Protein AF-0000000076756354 (afdb_homodimer)

Organism: NCBI:txid1073362

Nearest PDB structures (foldseek):
  2a0j-assembly1_A  TM=9.749E-01  e=2.012E-23  Neisseria meningitidis MC58
  3urr-assembly1_A  TM=9.777E-01  e=8.630E-21  Burkholderia thailandensis E264
  4gqx-assembly1_B  TM=9.723E-01  e=3.443E-20  Burkholderia pseudomallei 1710b
  3urr-assembly1_B  TM=9.729E-01  e=1.127E-19  Burkholderia thailandensis E264
  1a6j-assembly1_A-2  TM=9.432E-01  e=1.477E-17  Escherichia coli

InterPro domains:
  IPR002178 PTS EIIA type-2 domain [PF00359] (7-147)
  IPR002178 PTS EIIA type-2 domain [PS00372] (52-68)
  IPR002178 PTS EIIA type-2 domain [PS51094] (6-148)
  IPR002178 PTS EIIA type-2 domain [cd00211] (8-146)
  IPR006320 Phosphotransferase system, IIA-like nitrogen-regulatory protein PtsN [TIGR01419] (6-147)
  IPR016152 Phosphotransferase/anion transporter [G3DSA:3.40.930.10] (1-148)
  IPR016152 Phosphotransferase/anion transporter [SSF55804] (4-146)
  IPR051541 PTS System Sugar Transport and Nitrogen Regulation [PTHR47738] (4-147)

Structure (mmCIF, N/CA/C/O backbone):
data_AF-0000000076756354-model_v1
#
loop_
_entity.id
_entity.type
_entity.pdbx_description
1 polymer 'PTS IIA-like nitrogen-regulatory protein PtsN'
#
loop_
_atom_site.group_PDB
_atom_site.id
_atom_site.type_symbol
_atom_site.label_atom_id
_atom_site.label_alt_id
_atom_site.label_comp_id
_atom_site.label_asym_id
_atom_site.label_entity_id
_atom_site.label_seq_id
_atom_site.pdbx_PDB_ins_code
_atom_site.Cartn_x
_atom_site.Cartn_y
_atom_site.Cartn_z
_atom_site.occupancy
_atom_site.B_iso_or_equiv
_atom_site.auth_seq_id
_atom_site.auth_comp_id
_atom_site.auth_asym_id
_atom_site.auth_atom_id
_atom_site.pdbx_PDB_model_num
ATOM 1 N N . MET A 1 1 ? -0.947 -0.732 -21.016 1 51.19 1 MET A N 1
ATOM 2 C CA . MET A 1 1 ? -0.843 -1.89 -20.125 1 51.19 1 MET A CA 1
ATOM 3 C C . MET A 1 1 ? -0.705 -1.452 -18.672 1 51.19 1 MET A C 1
ATOM 5 O O . MET A 1 1 ? -0.104 -0.416 -18.391 1 51.19 1 MET A O 1
ATOM 9 N N . SER A 1 2 ? -1.483 -2.012 -17.703 1 82.94 2 SER A N 1
ATOM 10 C CA . SER A 1 2 ? -1.524 -1.534 -16.328 1 82.94 2 SER A CA 1
ATOM 11 C C . SER A 1 2 ? -0.229 -1.859 -15.594 1 82.94 2 SER A C 1
ATOM 13 O O . SER A 1 2 ? 0.555 -2.697 -16.047 1 82.94 2 SER A O 1
ATOM 15 N N . LEU A 1 3 ? 0.24 -1.048 -14.711 1 87.25 3 LEU A N 1
ATOM 16 C CA . LEU A 1 3 ? 1.42 -1.237 -13.875 1 87.25 3 LEU A CA 1
ATOM 17 C C . LEU A 1 3 ? 1.506 -2.676 -13.375 1 87.25 3 LEU A C 1
ATOM 19 O O . LEU A 1 3 ? 2.574 -3.289 -13.414 1 87.25 3 LEU A O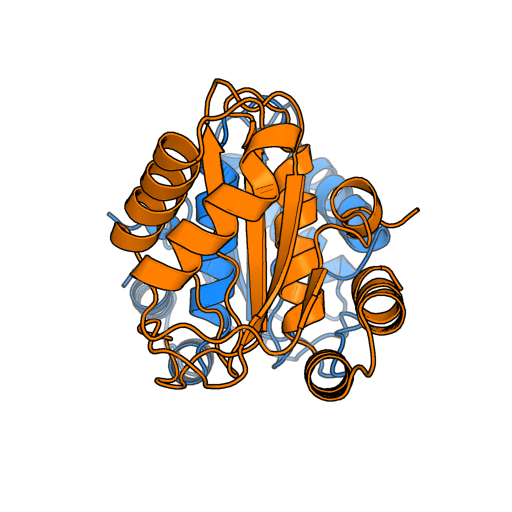 1
ATOM 23 N N . ILE A 1 4 ? 0.387 -3.24 -13.117 1 94.5 4 ILE A N 1
ATOM 24 C CA . ILE A 1 4 ? 0.338 -4.605 -12.602 1 94.5 4 ILE A CA 1
ATOM 25 C C . ILE A 1 4 ? 0.549 -5.598 -13.742 1 94.5 4 ILE A C 1
ATOM 27 O O . ILE A 1 4 ? 1.225 -6.613 -13.57 1 94.5 4 ILE A O 1
ATOM 31 N N . GLY A 1 5 ? 0.038 -5.266 -14.852 1 94.81 5 GLY A N 1
ATOM 32 C CA . GLY A 1 5 ? 0.181 -6.145 -16 1 94.81 5 GLY A CA 1
ATOM 33 C C . GLY A 1 5 ? 1.626 -6.355 -16.406 1 94.81 5 GLY A C 1
ATOM 34 O O . GLY A 1 5 ? 1.989 -7.434 -16.891 1 94.81 5 GLY A O 1
ATOM 35 N N . ASN A 1 6 ? 2.467 -5.43 -16.266 1 93.38 6 ASN A N 1
ATOM 36 C CA . ASN A 1 6 ? 3.869 -5.48 -16.656 1 93.38 6 ASN A CA 1
ATOM 37 C C . ASN A 1 6 ? 4.66 -6.469 -15.805 1 93.38 6 ASN A C 1
ATOM 39 O O . ASN A 1 6 ? 5.715 -6.953 -16.219 1 93.38 6 ASN A O 1
ATOM 43 N N . ILE A 1 7 ? 4.078 -6.797 -14.688 1 95.06 7 ILE A N 1
ATOM 44 C CA . ILE A 1 7 ? 4.895 -7.59 -13.781 1 95.06 7 ILE A CA 1
ATOM 45 C C . ILE A 1 7 ? 4.191 -8.914 -13.469 1 95.06 7 ILE A C 1
ATOM 47 O O . ILE A 1 7 ? 4.66 -9.695 -12.641 1 95.06 7 ILE A O 1
ATOM 51 N N . LEU A 1 8 ? 3.051 -9.117 -14.117 1 97.06 8 LEU A N 1
ATOM 52 C CA . LEU A 1 8 ? 2.252 -10.297 -13.805 1 97.06 8 LEU A CA 1
ATOM 53 C C . LEU A 1 8 ? 1.83 -11.031 -15.07 1 97.06 8 LEU A C 1
ATOM 55 O O . LEU A 1 8 ? 0.727 -10.812 -15.578 1 97.06 8 LEU A O 1
ATOM 59 N N . PRO A 1 9 ? 2.668 -11.883 -15.609 1 96.38 9 PRO A N 1
ATOM 60 C CA . PRO A 1 9 ? 2.188 -12.75 -16.688 1 96.38 9 PRO A CA 1
ATOM 61 C C . PRO A 1 9 ? 1.18 -13.789 -16.219 1 96.38 9 PRO A C 1
ATOM 63 O O . PRO A 1 9 ? 1.16 -14.133 -15.031 1 96.38 9 PRO A O 1
ATOM 66 N N . VAL A 1 10 ? 0.382 -14.281 -17.078 1 97.69 10 VAL A N 1
ATOM 67 C CA . VAL A 1 10 ? -0.647 -15.258 -16.75 1 97.69 10 VAL A CA 1
ATOM 68 C C . VAL A 1 10 ? -0.003 -16.5 -16.109 1 97.69 10 VAL A C 1
ATOM 70 O O . VAL A 1 10 ? -0.573 -17.109 -15.211 1 97.69 10 VAL A O 1
ATOM 73 N N . SER A 1 11 ? 1.229 -16.812 -16.531 1 97.06 11 SER A N 1
ATOM 74 C CA . SER A 1 11 ? 1.936 -18 -16.047 1 97.06 11 SER A CA 1
ATOM 75 C C . SER A 1 11 ? 2.271 -17.875 -14.562 1 97.06 11 SER A C 1
ATOM 77 O O . SER A 1 11 ? 2.637 -18.859 -13.9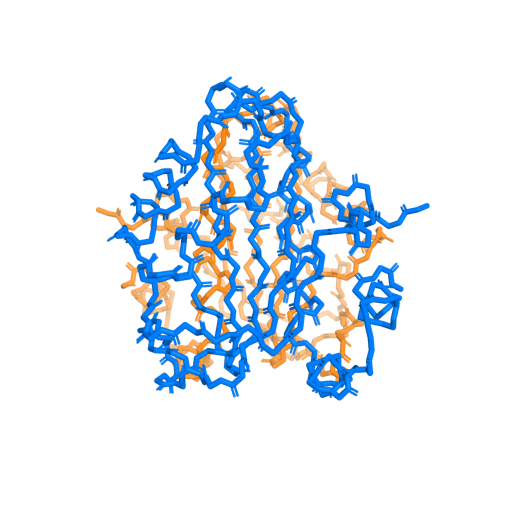22 1 97.06 11 SER A O 1
ATOM 79 N N . HIS A 1 12 ? 2.176 -16.688 -13.969 1 97.81 12 HIS A N 1
ATOM 80 C CA . HIS A 1 12 ? 2.494 -16.453 -12.562 1 97.81 12 HIS A CA 1
ATOM 81 C C . HIS A 1 12 ? 1.235 -16.469 -11.703 1 97.81 12 HIS A C 1
ATOM 83 O O . HIS A 1 12 ? 1.27 -16.062 -10.539 1 97.81 12 HIS A O 1
ATOM 89 N N . ILE A 1 13 ? 0.15 -16.891 -12.305 1 98.56 13 ILE A N 1
ATOM 90 C CA . ILE A 1 13 ? -1.103 -16.953 -11.562 1 98.56 13 ILE A CA 1
ATOM 91 C C . ILE A 1 13 ? -1.451 -18.406 -11.242 1 98.56 13 ILE A C 1
ATOM 93 O O . ILE A 1 13 ? -1.559 -19.234 -12.141 1 98.56 13 ILE A O 1
ATOM 97 N N . VAL A 1 14 ? -1.561 -18.688 -9.977 1 98.69 14 VAL A N 1
ATOM 98 C CA . VAL A 1 14 ? -1.916 -20.016 -9.492 1 98.69 14 VAL A CA 1
ATOM 99 C C . VAL A 1 14 ? -3.219 -19.953 -8.695 1 98.69 14 VAL A C 1
ATOM 101 O O . VAL A 1 14 ? -3.332 -19.172 -7.746 1 98.69 14 VAL A O 1
ATOM 104 N N . LEU A 1 15 ? -4.168 -20.75 -9.102 1 98.75 15 LEU A N 1
ATOM 105 C CA . LEU A 1 15 ? -5.449 -20.781 -8.398 1 98.75 15 LEU A CA 1
ATOM 106 C C . LEU A 1 15 ? -5.598 -22.062 -7.594 1 98.75 15 LEU A C 1
ATOM 108 O O . LEU A 1 15 ? -5.16 -23.125 -8.031 1 98.75 15 LEU A O 1
ATOM 112 N N . ASP A 1 16 ? -6.133 -21.922 -6.406 1 98.56 16 ASP A N 1
ATOM 113 C CA . ASP A 1 16 ? -6.516 -23.031 -5.52 1 98.56 16 ASP A CA 1
ATOM 114 C C . ASP A 1 16 ? -5.289 -23.828 -5.078 1 98.56 16 ASP A C 1
ATOM 116 O O . ASP A 1 16 ? -5.297 -25.062 -5.113 1 98.56 16 ASP A O 1
ATOM 120 N N . LEU A 1 17 ? -4.25 -23.078 -4.863 1 98.44 17 LEU A N 1
ATOM 121 C CA . LEU A 1 17 ? -3.033 -23.703 -4.359 1 98.44 17 LEU A CA 1
ATOM 122 C C . LEU A 1 17 ? -3.25 -24.266 -2.959 1 98.44 17 LEU A C 1
ATOM 124 O O . LEU A 1 17 ? -3.854 -23.609 -2.109 1 98.44 17 LEU A O 1
ATOM 128 N N . GLU A 1 18 ? -2.812 -25.422 -2.762 1 98.31 18 GLU A N 1
ATOM 129 C CA . GLU A 1 18 ? -2.891 -26.031 -1.436 1 98.31 18 GLU A CA 1
ATOM 130 C C . GLU A 1 18 ? -1.572 -25.891 -0.683 1 98.31 18 GLU A C 1
ATOM 132 O O . GLU A 1 18 ? -0.55 -26.438 -1.1 1 98.31 18 GLU A O 1
ATOM 137 N N . VAL A 1 19 ? -1.613 -25.094 0.344 1 97.5 19 VAL A N 1
ATOM 138 C CA . VAL A 1 19 ? -0.477 -24.969 1.251 1 97.5 19 VAL A CA 1
ATOM 139 C C . VAL A 1 19 ? -0.967 -24.984 2.697 1 97.5 19 VAL A C 1
ATOM 141 O O . VAL A 1 19 ? -2.094 -24.562 2.98 1 97.5 19 VAL A O 1
ATOM 144 N N . SER A 1 20 ? -0.087 -25.375 3.611 1 95.88 20 SER A N 1
ATOM 145 C CA . SER A 1 20 ? -0.494 -25.562 5 1 95.88 20 SER A CA 1
ATOM 146 C C . SER A 1 20 ? -0.084 -24.375 5.863 1 95.88 20 SER A C 1
ATOM 148 O O . SER A 1 20 ? -0.513 -24.266 7.012 1 95.88 20 SER A O 1
ATOM 150 N N . SER A 1 21 ? 0.797 -23.578 5.32 1 97.19 21 SER A N 1
ATOM 151 C CA . SER A 1 21 ? 1.315 -22.484 6.137 1 97.19 21 SER A CA 1
ATOM 152 C C . SER A 1 21 ? 1.842 -21.344 5.266 1 97.19 21 SER A C 1
ATOM 154 O O . SER A 1 21 ? 2.07 -21.531 4.07 1 97.19 21 SER A O 1
ATOM 156 N N . LYS A 1 22 ? 2.012 -20.266 5.918 1 96.69 22 LYS A N 1
ATOM 157 C CA . LYS A 1 22 ? 2.633 -19.094 5.297 1 96.69 22 LYS A CA 1
ATOM 158 C C . LYS A 1 22 ? 4.023 -19.422 4.766 1 96.69 22 LYS A C 1
ATOM 160 O O . LYS A 1 22 ? 4.406 -18.984 3.682 1 96.69 22 LYS A O 1
ATOM 165 N N . LYS A 1 23 ? 4.75 -20.172 5.492 1 97.12 23 LYS A N 1
ATOM 166 C CA . LYS A 1 23 ? 6.082 -20.609 5.086 1 97.12 23 LYS A CA 1
ATOM 167 C C . LYS A 1 23 ? 6.023 -21.406 3.779 1 97.12 23 LYS A C 1
ATOM 169 O O . LYS A 1 23 ? 6.797 -21.141 2.855 1 97.12 2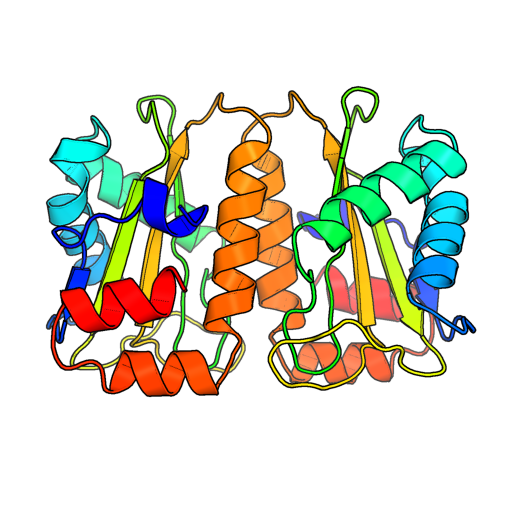3 LYS A O 1
ATOM 174 N N . ARG A 1 24 ? 5.117 -22.375 3.746 1 97.94 24 ARG A N 1
ATOM 175 C CA . ARG A 1 24 ? 4.957 -23.188 2.539 1 97.94 24 ARG A CA 1
ATOM 176 C C . ARG A 1 24 ? 4.531 -22.312 1.356 1 97.94 24 ARG A C 1
ATOM 178 O O . ARG A 1 24 ? 4.926 -22.578 0.218 1 97.94 24 ARG A O 1
ATOM 185 N N . LEU A 1 25 ? 3.736 -21.312 1.601 1 98.44 25 LEU A N 1
ATOM 186 C CA . LEU A 1 25 ? 3.344 -20.359 0.562 1 98.44 25 LEU A CA 1
ATOM 187 C C . LEU A 1 25 ? 4.566 -19.656 -0.027 1 98.44 25 LEU A C 1
ATOM 189 O O . LEU A 1 25 ? 4.68 -19.531 -1.247 1 98.44 25 LEU A O 1
ATOM 193 N N . PHE A 1 26 ? 5.516 -19.234 0.822 1 98.38 26 PHE A N 1
ATOM 194 C CA . PHE A 1 26 ? 6.707 -18.547 0.354 1 98.38 26 PHE A CA 1
ATOM 195 C C . PHE A 1 26 ? 7.613 -19.484 -0.425 1 98.38 26 PHE A C 1
ATOM 197 O O . PHE A 1 26 ? 8.289 -19.078 -1.368 1 98.38 26 PHE A O 1
ATOM 204 N N . GLU A 1 27 ? 7.574 -20.766 -0.035 1 97.81 27 GLU A N 1
ATOM 205 C CA . GLU A 1 27 ? 8.305 -21.766 -0.821 1 97.81 27 GLU A CA 1
ATOM 206 C C . GLU A 1 27 ? 7.723 -21.891 -2.227 1 97.81 27 GLU A C 1
ATOM 208 O O . GLU A 1 27 ? 8.461 -21.953 -3.209 1 97.81 27 GLU A O 1
ATOM 213 N N . GLU A 1 28 ? 6.422 -21.906 -2.305 1 97.19 28 GLU A N 1
ATOM 214 C CA . GLU A 1 28 ? 5.754 -21.969 -3.602 1 97.19 28 GLU A CA 1
ATOM 215 C C . GLU A 1 28 ? 6.035 -20.719 -4.43 1 97.19 28 GLU A C 1
ATOM 217 O O . GLU A 1 28 ? 6.238 -20.797 -5.645 1 97.19 28 GLU A O 1
ATOM 222 N N . ALA A 1 29 ? 6.059 -19.578 -3.811 1 97.56 29 ALA A N 1
ATOM 223 C CA . ALA A 1 29 ? 6.402 -18.344 -4.496 1 97.56 29 ALA A CA 1
ATOM 224 C C . ALA A 1 29 ? 7.812 -18.406 -5.078 1 97.56 29 ALA A C 1
ATOM 226 O O . ALA A 1 29 ? 8.055 -17.922 -6.184 1 97.56 29 ALA A O 1
ATOM 227 N N . GLY A 1 30 ? 8.672 -18.969 -4.246 1 96.88 30 GLY A N 1
ATOM 228 C CA . GLY A 1 30 ? 10.023 -19.156 -4.742 1 96.88 30 GLY A CA 1
ATOM 229 C C . GLY A 1 30 ? 10.086 -19.984 -6.02 1 96.88 30 GLY A C 1
ATOM 230 O O . GLY A 1 30 ? 10.82 -19.641 -6.945 1 96.88 30 GLY A O 1
ATOM 231 N N . LEU A 1 31 ? 9.32 -21.047 -6.102 1 94.88 31 LEU A N 1
ATOM 232 C CA . LEU A 1 31 ? 9.266 -21.906 -7.281 1 94.88 31 LEU A CA 1
ATOM 233 C C . LEU A 1 31 ? 8.711 -21.141 -8.477 1 94.88 31 LEU A C 1
ATOM 235 O O . LEU A 1 31 ? 9.219 -21.266 -9.594 1 94.88 31 LEU A O 1
ATOM 239 N N . LEU A 1 32 ? 7.754 -20.297 -8.203 1 94.94 32 LEU A N 1
ATOM 240 C CA . LEU A 1 32 ? 7.051 -19.578 -9.266 1 94.94 32 LEU A CA 1
ATOM 241 C C . LEU A 1 32 ? 7.922 -18.469 -9.836 1 94.94 32 LEU A C 1
ATOM 243 O O . LEU A 1 32 ? 7.875 -18.188 -11.031 1 94.94 32 LEU A O 1
ATOM 247 N N . LEU A 1 33 ? 8.812 -17.828 -8.992 1 95.94 33 LEU A N 1
ATOM 248 C CA . LEU A 1 33 ? 9.43 -16.562 -9.391 1 95.94 33 LEU A CA 1
ATOM 249 C C . LEU A 1 33 ? 10.93 -16.734 -9.609 1 95.94 33 LEU A C 1
ATOM 251 O O . LEU A 1 33 ? 11.609 -15.797 -10.039 1 95.94 33 LEU A O 1
ATOM 255 N N . GLU A 1 34 ? 11.43 -17.891 -9.336 1 90.19 34 GLU A N 1
ATOM 256 C CA . GLU A 1 34 ? 12.875 -18.062 -9.406 1 90.19 34 GLU A CA 1
ATOM 257 C C . GLU A 1 34 ? 13.406 -17.75 -10.797 1 90.19 34 GLU A C 1
ATOM 259 O O . GLU A 1 34 ? 14.477 -17.141 -10.938 1 90.19 34 GLU A O 1
ATOM 264 N N . SER A 1 35 ? 12.672 -18.109 -11.836 1 85.81 35 SER A N 1
ATOM 265 C CA . SER A 1 35 ? 13.172 -17.922 -13.195 1 85.81 35 SER A CA 1
ATOM 266 C C . SER A 1 35 ? 13.109 -16.453 -13.609 1 85.81 35 SER A C 1
ATOM 268 O O . SER A 1 35 ? 13.945 -15.984 -14.383 1 85.81 35 SER A O 1
ATOM 270 N N . GLU A 1 36 ? 12.188 -15.734 -13.008 1 86.12 36 GLU A N 1
ATOM 271 C CA . GLU A 1 36 ? 11.953 -14.367 -13.469 1 86.12 36 GLU A CA 1
ATOM 272 C C . GLU A 1 36 ? 12.672 -13.359 -12.578 1 86.12 36 GLU A C 1
ATOM 274 O O . GLU A 1 36 ? 12.82 -12.195 -12.945 1 86.12 36 GLU A O 1
ATOM 279 N N . SER A 1 37 ? 13.125 -13.719 -11.461 1 84.25 37 SER A N 1
ATOM 280 C CA . SER A 1 37 ? 13.688 -12.773 -10.492 1 84.25 37 SER A CA 1
ATOM 281 C C . SER A 1 37 ? 15.211 -12.82 -10.5 1 84.25 37 SER A C 1
ATOM 283 O O . SER A 1 37 ? 15.867 -11.984 -9.875 1 84.25 37 SER A O 1
ATOM 285 N N . ASP A 1 38 ? 15.805 -13.844 -11.188 1 87.69 38 ASP A N 1
ATOM 286 C CA . ASP A 1 38 ? 17.25 -14.078 -11.164 1 87.69 38 ASP A CA 1
ATOM 287 C C . ASP A 1 38 ? 17.719 -14.461 -9.766 1 87.69 38 ASP A C 1
ATOM 289 O O . ASP A 1 38 ? 18.859 -14.18 -9.383 1 87.69 38 ASP A O 1
ATOM 293 N N . LEU A 1 39 ? 16.766 -14.914 -8.891 1 91.81 39 LEU A N 1
ATOM 294 C CA . LEU A 1 39 ? 17.047 -15.469 -7.566 1 91.81 39 LEU A CA 1
ATOM 295 C C . LEU A 1 39 ? 16.797 -16.969 -7.543 1 91.81 39 LEU A C 1
ATOM 297 O O . LEU A 1 39 ? 15.945 -17.484 -8.281 1 91.81 39 LEU A O 1
ATOM 301 N N . SER A 1 40 ? 17.625 -17.594 -6.699 1 94.75 40 SER A N 1
ATOM 302 C CA . SER A 1 40 ? 17.266 -18.984 -6.406 1 94.75 40 SER A CA 1
ATOM 303 C C . SER A 1 40 ? 15.938 -19.047 -5.648 1 94.75 40 SER A C 1
ATOM 305 O O . SER A 1 40 ? 15.531 -18.078 -5.008 1 94.75 40 SER A O 1
ATOM 307 N N . ARG A 1 41 ? 15.289 -20.156 -5.742 1 95.19 41 ARG A N 1
ATOM 308 C CA . ARG A 1 41 ? 14.062 -20.391 -4.98 1 95.19 41 ARG A CA 1
ATOM 309 C C . ARG A 1 41 ? 14.273 -20.109 -3.5 1 95.19 41 ARG A C 1
ATOM 311 O O . ARG A 1 41 ? 13.414 -19.5 -2.855 1 95.19 41 ARG A O 1
ATOM 318 N N . ALA A 1 42 ? 15.414 -20.562 -3.02 1 96.31 42 ALA A N 1
ATOM 319 C CA . ALA A 1 42 ? 15.734 -20.359 -1.609 1 96.31 42 ALA A CA 1
ATOM 320 C C . ALA A 1 42 ? 15.906 -18.875 -1.292 1 96.31 42 ALA A C 1
ATOM 322 O O . ALA A 1 42 ? 15.5 -18.406 -0.223 1 96.31 42 ALA A O 1
ATOM 323 N N . ALA A 1 43 ? 16.484 -18.141 -2.191 1 96.69 43 ALA A N 1
ATOM 324 C CA . ALA A 1 43 ? 16.703 -16.703 -1.979 1 96.69 43 ALA A CA 1
ATOM 325 C C . ALA A 1 43 ? 15.391 -15.938 -2.004 1 96.69 43 ALA A C 1
ATOM 327 O O . ALA A 1 43 ? 15.211 -14.984 -1.248 1 96.69 43 ALA A O 1
ATOM 328 N N . VAL A 1 44 ? 14.5 -16.312 -2.934 1 97.31 44 VAL A N 1
ATOM 329 C CA . VAL A 1 44 ? 13.172 -15.719 -2.955 1 97.31 44 VAL A CA 1
ATOM 330 C C . VAL A 1 44 ? 12.477 -15.961 -1.622 1 97.31 44 VAL A C 1
ATOM 332 O O . VAL A 1 44 ? 11.953 -15.031 -1.005 1 97.31 44 VAL A O 1
ATOM 335 N N . PHE A 1 45 ? 12.5 -17.203 -1.186 1 97.75 45 PHE A N 1
ATOM 336 C CA . PHE A 1 45 ? 11.898 -17.578 0.091 1 97.75 45 PHE A CA 1
ATOM 337 C C . PHE A 1 45 ? 12.461 -16.719 1.222 1 97.75 45 PHE A C 1
ATOM 339 O O . PHE A 1 45 ? 11.703 -16.141 1.997 1 97.75 45 PHE A O 1
ATOM 346 N N . GLU A 1 46 ? 13.742 -16.656 1.334 1 97.44 46 GLU A N 1
ATOM 347 C CA . GLU A 1 46 ? 14.406 -15.922 2.414 1 97.44 46 GLU A CA 1
ATOM 348 C C . GLU A 1 46 ? 14.062 -14.438 2.371 1 97.44 46 GLU A C 1
ATOM 350 O O . GLU A 1 46 ? 13.859 -13.812 3.414 1 97.44 46 GLU A O 1
ATOM 355 N N . CYS A 1 47 ? 14.016 -13.93 1.193 1 96.44 47 CYS A N 1
ATOM 356 C CA . CYS A 1 47 ? 13.711 -12.516 1.005 1 96.44 47 CYS A CA 1
ATOM 357 C C . CYS A 1 47 ? 12.312 -12.188 1.51 1 96.44 47 CYS A C 1
ATOM 359 O O . CYS A 1 47 ? 12.133 -11.258 2.305 1 96.44 47 CYS A O 1
ATOM 361 N N . LEU A 1 48 ? 11.344 -12.984 1.102 1 97.5 48 LEU A N 1
ATOM 362 C CA . LEU A 1 48 ? 9.953 -12.773 1.495 1 97.5 48 LEU A CA 1
ATOM 363 C C . LEU A 1 48 ? 9.766 -13.055 2.982 1 97.5 48 LEU A C 1
ATOM 365 O O . LEU A 1 48 ? 9.078 -12.305 3.676 1 97.5 48 LEU A O 1
ATOM 369 N N . PHE A 1 49 ? 10.391 -14.102 3.404 1 97.56 49 PHE A N 1
ATOM 370 C CA . PHE A 1 49 ? 10.258 -14.516 4.797 1 97.56 49 PHE A CA 1
ATOM 371 C C . PHE A 1 49 ? 10.852 -13.461 5.73 1 97.56 49 PHE A C 1
ATOM 373 O O . PHE A 1 49 ? 10.25 -13.117 6.75 1 97.56 49 PHE A O 1
ATOM 380 N N . ALA A 1 50 ? 12 -12.969 5.418 1 96.56 50 ALA A N 1
ATOM 381 C CA . ALA A 1 50 ? 12.656 -11.945 6.227 1 96.56 50 ALA A CA 1
ATOM 382 C C . ALA A 1 50 ? 11.797 -10.688 6.32 1 96.56 50 ALA A C 1
ATOM 384 O O . ALA A 1 50 ? 11.648 -10.109 7.402 1 96.56 50 ALA A O 1
ATOM 385 N N . ARG A 1 51 ? 11.219 -10.273 5.242 1 95.12 51 ARG A N 1
ATOM 386 C CA . ARG A 1 51 ? 10.359 -9.102 5.234 1 95.12 51 ARG A CA 1
ATOM 387 C C . ARG A 1 51 ? 9.109 -9.328 6.082 1 95.12 51 ARG A C 1
ATOM 389 O O . ARG A 1 51 ? 8.68 -8.438 6.816 1 95.12 51 ARG A O 1
ATOM 396 N N . GLU A 1 52 ? 8.492 -10.477 6.012 1 97.56 52 GLU A N 1
ATOM 397 C CA . GLU A 1 52 ? 7.285 -10.828 6.754 1 97.56 52 GLU A CA 1
ATOM 398 C C . GLU A 1 52 ? 7.551 -10.859 8.258 1 97.56 52 GLU A C 1
ATOM 400 O O . GLU A 1 52 ? 6.68 -10.492 9.055 1 97.56 52 GLU A O 1
ATOM 405 N N . LYS A 1 53 ? 8.742 -11.133 8.602 1 95.56 53 LYS A N 1
ATOM 406 C CA . LYS A 1 53 ? 9.125 -11.211 10.008 1 95.56 53 LYS A CA 1
ATOM 407 C C . LYS A 1 53 ? 9.164 -9.828 10.648 1 95.56 53 LYS A C 1
ATOM 409 O O . LYS A 1 53 ? 8.977 -9.695 11.859 1 95.56 53 LYS A O 1
ATOM 414 N N . LEU A 1 54 ? 9.422 -8.867 9.906 1 93 54 LEU A N 1
ATOM 415 C CA . LEU A 1 54 ? 9.453 -7.5 10.414 1 93 54 LEU A CA 1
ATOM 416 C C . LEU A 1 54 ? 8.055 -7.012 10.758 1 93 54 LEU A C 1
ATOM 418 O O . LEU A 1 54 ? 7.895 -6.055 11.523 1 93 54 LEU A O 1
ATOM 422 N N . GLY A 1 55 ? 7.059 -7.691 10.133 1 94.31 55 GLY A N 1
ATOM 423 C CA . GLY A 1 55 ? 5.641 -7.391 10.281 1 94.31 55 GLY A CA 1
ATOM 424 C C . GLY A 1 55 ? 4.789 -7.969 9.164 1 94.31 55 GLY A C 1
ATOM 425 O O . GLY A 1 55 ? 5.246 -8.078 8.023 1 94.31 55 GLY A O 1
ATOM 426 N N . THR A 1 56 ? 3.607 -8.164 9.484 1 97.06 56 THR A N 1
ATOM 427 C CA . THR A 1 56 ? 2.705 -8.805 8.531 1 97.06 56 THR A CA 1
ATOM 428 C C . THR A 1 56 ? 2.525 -7.934 7.289 1 97.06 56 THR A C 1
ATOM 430 O O . THR A 1 56 ? 2.568 -6.703 7.371 1 97.06 56 THR A O 1
ATOM 433 N N . THR A 1 57 ? 2.27 -8.523 6.168 1 97.94 57 THR A N 1
ATOM 434 C CA . THR A 1 57 ? 1.958 -7.836 4.922 1 97.94 57 THR A CA 1
ATOM 435 C C . THR A 1 57 ? 0.495 -8.047 4.539 1 97.94 57 THR A C 1
ATOM 437 O O . THR A 1 57 ? 0.098 -7.762 3.406 1 97.94 57 THR A O 1
ATOM 440 N N . ALA A 1 58 ? -0.257 -8.562 5.547 1 98.31 58 ALA A N 1
ATOM 441 C CA . ALA A 1 58 ? -1.698 -8.688 5.352 1 98.31 58 ALA A CA 1
ATOM 442 C C . ALA A 1 58 ? -2.391 -7.336 5.5 1 98.31 58 ALA A C 1
ATOM 444 O O . ALA A 1 58 ? -2.16 -6.617 6.477 1 98.31 58 ALA A O 1
ATOM 445 N N . LEU A 1 59 ? -3.223 -7.047 4.555 1 96.94 59 LEU A N 1
ATOM 446 C CA . LEU A 1 59 ? -3.975 -5.797 4.562 1 96.94 59 LEU A CA 1
ATOM 447 C C . LEU A 1 59 ? -5.27 -5.949 5.355 1 96.94 59 LEU A C 1
ATOM 449 O O . LEU A 1 59 ? -5.797 -4.969 5.887 1 96.94 59 LEU A O 1
ATOM 453 N N . GLY A 1 60 ? -5.781 -7.125 5.383 1 96.38 60 GLY A N 1
ATOM 454 C CA . GLY A 1 60 ? -7.117 -7.41 5.883 1 96.38 60 GLY A CA 1
ATOM 455 C C . GLY A 1 60 ? -8.047 -7.965 4.816 1 96.38 60 GLY A C 1
ATOM 456 O O . GLY A 1 60 ? -7.676 -8.039 3.645 1 96.38 60 GLY A O 1
ATOM 457 N N . HIS A 1 61 ? -9.141 -8.516 5.266 1 96.38 61 HIS A N 1
ATOM 458 C CA . HIS A 1 61 ? -10.18 -9.023 4.371 1 96.38 61 HIS A CA 1
ATOM 459 C C . HIS A 1 61 ? -9.656 -10.164 3.51 1 96.38 61 HIS A C 1
ATOM 461 O O . HIS A 1 61 ? -10.023 -10.281 2.338 1 96.38 61 HIS A O 1
ATOM 467 N N . GLY A 1 62 ? -8.688 -10.875 4.059 1 97.69 62 GLY A N 1
ATOM 468 C CA . GLY A 1 62 ? -8.242 -12.117 3.439 1 97.69 62 GLY A CA 1
ATOM 469 C C . GLY A 1 62 ? -7.188 -11.898 2.373 1 97.69 62 GLY A C 1
ATOM 470 O O . GLY A 1 62 ? -6.945 -12.781 1.544 1 97.69 62 GLY A O 1
ATOM 471 N N . VAL A 1 63 ? -6.535 -10.703 2.373 1 98.31 63 VAL A N 1
ATOM 472 C CA . VAL A 1 63 ? -5.574 -10.406 1.316 1 98.31 63 VAL A CA 1
ATOM 473 C C . VAL A 1 63 ? -4.23 -10.031 1.932 1 98.31 63 VAL A C 1
ATOM 475 O O . VAL A 1 63 ? -4.18 -9.422 3.004 1 98.31 63 VAL A O 1
ATOM 478 N N . ALA A 1 64 ? -3.168 -10.414 1.262 1 98.75 64 ALA A N 1
ATOM 479 C CA . ALA A 1 64 ? -1.815 -10.016 1.648 1 98.75 64 ALA A CA 1
ATOM 480 C C . ALA A 1 64 ? -0.961 -9.711 0.422 1 98.75 64 ALA A C 1
ATOM 482 O O . ALA A 1 64 ? -1.209 -10.242 -0.664 1 98.75 64 ALA A O 1
ATOM 483 N N . ILE A 1 65 ? -0.01 -8.859 0.581 1 98.44 65 ILE A N 1
ATOM 484 C CA . ILE A 1 65 ? 0.937 -8.539 -0.482 1 98.44 65 ILE A CA 1
ATOM 485 C C . ILE A 1 65 ? 2.365 -8.742 0.021 1 98.44 65 ILE A C 1
ATOM 487 O O . ILE A 1 65 ? 3.133 -7.785 0.125 1 98.44 65 ILE A O 1
ATOM 491 N N . PRO A 1 66 ? 2.754 -9.992 0.266 1 98.5 66 PRO A N 1
ATOM 492 C CA . PRO A 1 66 ? 4.168 -10.18 0.593 1 98.5 66 PRO A CA 1
ATOM 493 C C . PRO A 1 66 ? 5.105 -9.625 -0.478 1 98.5 66 PRO A C 1
ATOM 495 O O . PRO A 1 66 ? 4.859 -9.812 -1.673 1 98.5 66 PRO A O 1
ATOM 498 N N . HIS A 1 67 ? 6.059 -8.93 -0.042 1 96.38 67 HIS A N 1
ATOM 499 C CA . HIS A 1 67 ? 6.984 -8.312 -0.985 1 96.38 67 HIS A CA 1
ATOM 500 C C . HIS A 1 67 ? 8.391 -8.242 -0.407 1 96.38 67 HIS A C 1
ATOM 502 O O . HIS A 1 67 ? 8.562 -8.188 0.813 1 96.38 67 HIS A O 1
ATOM 508 N N . GLY A 1 68 ? 9.281 -8.328 -1.231 1 93.19 68 GLY A N 1
ATOM 509 C CA . GLY A 1 68 ? 10.688 -8.234 -0.851 1 93.19 68 GLY A CA 1
ATOM 510 C C . GLY A 1 68 ? 11.523 -7.445 -1.844 1 93.19 68 GLY A C 1
ATOM 511 O O . GLY A 1 68 ? 11.133 -7.297 -3.004 1 93.19 68 GLY A O 1
ATOM 512 N N . ARG A 1 69 ? 12.641 -6.898 -1.327 1 91.44 69 ARG A N 1
ATOM 513 C CA . ARG A 1 69 ? 13.641 -6.188 -2.119 1 91.44 69 ARG A CA 1
ATOM 514 C C . ARG A 1 69 ? 14.977 -6.922 -2.104 1 91.44 69 ARG A C 1
ATOM 516 O O . ARG A 1 69 ? 15.43 -7.367 -1.048 1 91.44 69 ARG A O 1
ATOM 523 N N . HIS A 1 70 ? 15.461 -7.004 -3.271 1 91.06 70 HIS A N 1
ATOM 524 C CA . HIS A 1 70 ? 16.703 -7.758 -3.357 1 91.06 70 HIS A CA 1
ATOM 525 C C . HIS A 1 70 ? 17.625 -7.18 -4.43 1 91.06 70 HIS A C 1
ATOM 527 O O . HIS A 1 70 ? 17.156 -6.77 -5.496 1 91.06 70 HIS A O 1
ATOM 533 N N . ALA A 1 71 ? 18.938 -7.223 -4.227 1 89.38 71 ALA A N 1
ATOM 534 C CA . ALA A 1 71 ? 19.938 -6.602 -5.094 1 89.38 71 ALA A CA 1
ATOM 535 C C . ALA A 1 71 ? 20.016 -7.316 -6.441 1 89.38 71 ALA A C 1
ATOM 537 O O . ALA A 1 71 ? 20.328 -6.699 -7.461 1 89.38 71 ALA A O 1
ATOM 538 N N . GLU A 1 72 ? 19.734 -8.602 -6.441 1 92 72 GLU A N 1
ATOM 539 C CA . GLU A 1 72 ? 19.875 -9.391 -7.664 1 92 72 GLU A CA 1
ATOM 540 C C . GLU A 1 72 ? 18.641 -9.266 -8.555 1 92 72 GLU A C 1
ATOM 542 O O . GLU A 1 72 ? 18.672 -9.656 -9.719 1 92 72 GLU A O 1
ATOM 547 N N . VAL A 1 73 ? 17.531 -8.766 -7.996 1 91.88 73 VAL A N 1
ATOM 548 C CA . VAL A 1 73 ? 16.328 -8.555 -8.805 1 91.88 73 VAL A CA 1
ATOM 549 C C . VAL A 1 73 ? 16.531 -7.344 -9.711 1 91.88 73 VAL A C 1
ATOM 551 O O . VAL A 1 73 ? 16.75 -6.227 -9.234 1 91.88 73 VAL A O 1
ATOM 554 N N . GLN A 1 74 ? 16.391 -7.535 -10.977 1 88.44 74 GLN A N 1
ATOM 555 C CA . GLN A 1 74 ? 16.688 -6.48 -11.938 1 88.44 74 GLN A CA 1
ATOM 556 C C . GLN A 1 74 ? 15.43 -5.719 -12.328 1 88.44 74 GLN A C 1
ATOM 558 O O . GLN A 1 74 ? 15.492 -4.535 -12.664 1 88.44 74 GLN A O 1
ATOM 563 N N . ALA A 1 75 ? 14.344 -6.48 -12.367 1 90.25 75 ALA A N 1
ATOM 564 C CA . ALA A 1 75 ? 13.047 -5.898 -12.68 1 90.25 75 ALA A CA 1
ATOM 565 C C . ALA A 1 75 ? 11.961 -6.457 -11.766 1 90.25 75 ALA A C 1
ATOM 567 O O . ALA A 1 75 ? 11.961 -7.648 -11.445 1 90.25 75 ALA A O 1
ATOM 568 N N . ALA A 1 76 ? 11.055 -5.582 -11.43 1 92.62 76 ALA A N 1
ATOM 569 C CA . ALA A 1 76 ? 9.961 -6.027 -10.57 1 92.62 76 ALA A CA 1
ATOM 570 C C . ALA A 1 76 ? 9.219 -7.207 -11.195 1 92.62 76 ALA A C 1
ATOM 572 O O . ALA A 1 76 ? 8.992 -7.238 -12.406 1 92.62 76 ALA A O 1
ATOM 573 N N . THR A 1 77 ? 8.875 -8.109 -10.391 1 95.31 77 THR A N 1
ATOM 574 C CA . THR A 1 77 ? 8.109 -9.281 -10.82 1 95.31 77 THR A CA 1
ATOM 575 C C . THR A 1 77 ? 7.152 -9.734 -9.727 1 95.31 77 THR A C 1
ATOM 577 O O . THR A 1 77 ? 7.414 -9.516 -8.539 1 95.31 77 THR A O 1
ATOM 580 N N . GLY A 1 78 ? 6.027 -10.32 -10.156 1 96.81 78 GLY A N 1
ATOM 581 C CA . GLY A 1 78 ? 5.027 -10.703 -9.172 1 96.81 78 GLY A CA 1
ATOM 582 C C . GLY A 1 78 ? 4.316 -12 -9.523 1 96.81 78 GLY A C 1
ATOM 583 O O . GLY A 1 78 ? 4.527 -12.555 -10.602 1 96.81 78 GLY A O 1
ATOM 584 N N . ALA A 1 79 ? 3.557 -12.469 -8.562 1 98.38 79 ALA A N 1
ATOM 585 C CA . ALA A 1 79 ? 2.684 -13.633 -8.703 1 98.38 79 ALA A CA 1
ATOM 586 C C . ALA A 1 79 ? 1.398 -13.445 -7.898 1 98.38 79 ALA A C 1
ATOM 588 O O . ALA A 1 79 ? 1.414 -12.859 -6.816 1 98.38 79 ALA A O 1
ATOM 589 N N . PHE A 1 80 ? 0.384 -13.938 -8.469 1 98.81 80 PHE A N 1
ATOM 590 C CA . PHE A 1 80 ? -0.878 -13.992 -7.742 1 98.81 80 PHE A CA 1
ATOM 591 C C . PHE A 1 80 ? -1.251 -15.43 -7.41 1 98.81 80 PHE A C 1
ATOM 593 O O . PHE A 1 80 ? -1.248 -16.297 -8.289 1 98.81 80 PHE A O 1
ATOM 600 N N . ILE A 1 81 ? -1.588 -15.617 -6.188 1 98.88 81 ILE A N 1
ATOM 601 C CA . ILE A 1 81 ? -1.908 -16.953 -5.711 1 98.88 81 ILE A CA 1
ATOM 602 C C . ILE A 1 81 ? -3.225 -16.922 -4.938 1 98.88 81 ILE A C 1
ATOM 604 O O . ILE A 1 81 ? -3.361 -16.188 -3.959 1 98.88 81 ILE A O 1
ATOM 608 N N . ARG A 1 82 ? -4.141 -17.656 -5.367 1 98.94 82 ARG A N 1
ATOM 609 C CA . ARG A 1 82 ? -5.344 -17.922 -4.586 1 98.94 82 ARG A CA 1
ATOM 610 C C . ARG A 1 82 ? -5.238 -19.281 -3.877 1 98.94 82 ARG A C 1
ATOM 612 O O . ARG A 1 82 ? -5.066 -20.312 -4.523 1 98.94 82 ARG A O 1
ATOM 619 N N . LEU A 1 83 ? -5.352 -19.219 -2.582 1 98.81 83 LEU A N 1
ATOM 620 C CA . LEU A 1 83 ? -5.223 -20.422 -1.778 1 98.81 83 LEU A CA 1
ATOM 621 C C . LEU A 1 83 ? -6.551 -21.172 -1.687 1 98.81 83 LEU A C 1
ATOM 623 O O . LEU A 1 83 ? -7.605 -20.547 -1.544 1 98.81 83 LEU A O 1
ATOM 627 N N . LYS A 1 84 ? -6.457 -22.438 -1.792 1 98.5 84 LYS A N 1
ATOM 628 C CA . LYS A 1 84 ? -7.652 -23.266 -1.61 1 98.5 84 LYS A CA 1
ATOM 629 C C . LYS A 1 84 ? -8.211 -23.109 -0.199 1 98.5 84 LYS A C 1
ATOM 631 O O . LYS A 1 84 ? -9.422 -22.953 -0.02 1 98.5 84 LYS A O 1
ATOM 636 N N . GLU A 1 85 ? -7.34 -23.234 0.733 1 98.25 85 GLU A N 1
ATOM 637 C CA . GLU A 1 85 ? -7.641 -22.953 2.135 1 98.25 85 GLU A CA 1
ATOM 638 C C . GLU A 1 85 ? -6.82 -21.781 2.658 1 98.25 85 GLU A C 1
ATOM 640 O O . GLU A 1 85 ? -5.609 -21.719 2.436 1 98.25 85 GLU A O 1
ATOM 645 N N . ALA A 1 86 ? -7.465 -20.906 3.381 1 98.5 86 ALA A N 1
ATOM 646 C CA . ALA A 1 86 ? -6.793 -19.703 3.883 1 98.5 86 ALA A CA 1
ATOM 647 C C . ALA A 1 86 ? -5.746 -20.078 4.934 1 98.5 86 ALA A C 1
ATOM 649 O O . ALA A 1 86 ? -5.867 -21.094 5.613 1 98.5 86 ALA A O 1
ATOM 650 N N . VAL A 1 87 ? -4.746 -19.25 5.008 1 98.5 87 VAL A N 1
ATOM 651 C CA . VAL A 1 87 ? -3.688 -19.469 5.984 1 98.5 87 VAL A CA 1
ATOM 652 C C . VAL A 1 87 ? -3.555 -18.234 6.879 1 98.5 87 VAL A C 1
ATOM 654 O O . VAL A 1 87 ? -3.912 -17.125 6.477 1 98.5 87 VAL A O 1
ATOM 657 N N . ASP A 1 88 ? -3.027 -18.5 8.055 1 97.88 88 ASP A N 1
ATOM 658 C CA . ASP A 1 88 ? -2.832 -17.406 9 1 97.88 88 ASP A CA 1
ATOM 659 C C . ASP A 1 88 ? -1.688 -16.5 8.57 1 97.88 88 ASP A C 1
ATOM 661 O O . ASP A 1 88 ? -0.604 -16.984 8.227 1 97.88 88 ASP A O 1
ATOM 665 N N . PHE A 1 89 ? -1.897 -15.164 8.641 1 97.88 89 PHE A N 1
ATOM 666 C CA . PHE A 1 89 ? -0.904 -14.164 8.266 1 97.88 89 PHE A CA 1
ATOM 667 C C . PHE A 1 89 ? -0.793 -13.086 9.344 1 97.88 89 PHE A C 1
ATOM 669 O O . PHE A 1 89 ? -0.279 -12 9.086 1 97.88 89 PHE A O 1
ATOM 676 N N . ASP A 1 90 ? -1.373 -13.336 10.461 1 96.56 90 ASP A N 1
ATOM 677 C CA . ASP A 1 90 ? -1.396 -12.344 11.531 1 96.56 90 ASP A CA 1
ATOM 678 C C . ASP A 1 90 ? -1.96 -11.016 11.047 1 96.56 90 ASP A C 1
ATOM 680 O O . ASP A 1 90 ? -1.396 -9.953 11.328 1 96.56 90 ASP A O 1
ATOM 684 N N . ALA A 1 91 ? -3.051 -11.07 10.328 1 96.94 91 ALA A N 1
ATOM 685 C CA . ALA A 1 91 ? -3.676 -9.883 9.75 1 96.94 91 ALA A CA 1
ATOM 686 C C . ALA A 1 91 ? -4.215 -8.961 10.844 1 96.94 91 ALA A C 1
ATOM 688 O O . ALA A 1 91 ? -4.648 -9.43 11.898 1 96.94 91 ALA A O 1
ATOM 689 N N . PRO A 1 92 ? -4.219 -7.695 10.586 1 94.19 92 PRO A N 1
ATOM 690 C CA . PRO A 1 92 ? -4.73 -6.754 11.586 1 94.19 92 PRO A CA 1
ATOM 691 C C . PRO A 1 92 ? -6.168 -7.051 11.992 1 94.19 92 PRO A C 1
ATOM 693 O O . PRO A 1 92 ? -6.562 -6.777 13.133 1 94.19 92 PRO A O 1
ATOM 696 N N . ASP A 1 93 ? -6.926 -7.613 11.117 1 95.06 93 ASP A N 1
ATOM 697 C CA . ASP A 1 93 ? -8.328 -7.883 11.422 1 95.06 93 ASP A CA 1
ATOM 698 C C . ASP A 1 93 ? -8.516 -9.32 11.906 1 95.06 93 ASP A C 1
ATOM 700 O O . ASP A 1 93 ? -9.641 -9.766 12.117 1 95.06 93 ASP A O 1
ATOM 704 N N . GLY A 1 94 ? -7.461 -10.094 11.93 1 96.25 94 GLY A N 1
ATOM 705 C CA . GLY A 1 94 ? -7.492 -11.453 12.445 1 96.25 94 GLY A CA 1
ATOM 706 C C . GLY A 1 94 ? -7.957 -12.469 11.414 1 96.25 94 GLY A C 1
ATOM 707 O O . GLY A 1 94 ? -8.055 -13.656 11.711 1 96.25 94 GLY A O 1
ATOM 708 N N . GLU A 1 95 ? -8.297 -12.055 10.242 1 96.88 95 GLU A N 1
ATOM 709 C CA . GLU A 1 95 ? -8.781 -12.961 9.195 1 96.88 95 GLU A CA 1
ATOM 710 C C . GLU A 1 95 ? -7.621 -13.672 8.508 1 96.88 95 GLU A C 1
ATOM 712 O O . GLU A 1 95 ? -6.598 -13.055 8.211 1 96.88 95 GLU A O 1
ATOM 717 N N . PRO A 1 96 ? -7.82 -14.992 8.266 1 98.38 96 PRO A N 1
ATOM 718 C CA . PRO A 1 96 ? -6.797 -15.664 7.461 1 98.38 96 PRO A CA 1
ATOM 719 C C . PRO A 1 96 ? -6.801 -15.211 6.004 1 98.38 96 PRO A C 1
ATOM 721 O O . PRO A 1 96 ? -7.742 -14.547 5.562 1 98.38 96 PRO A O 1
ATOM 724 N N . VAL A 1 97 ? -5.789 -15.547 5.324 1 98.62 97 VAL A N 1
ATOM 725 C CA . VAL A 1 97 ? -5.57 -14.984 3.998 1 98.62 97 VAL A CA 1
ATOM 726 C C . VAL A 1 97 ? -5.695 -16.078 2.939 1 98.62 97 VAL A C 1
ATOM 728 O O . VAL A 1 97 ? -5.164 -17.172 3.113 1 98.62 97 VAL A O 1
ATOM 731 N N . SER A 1 98 ? -6.395 -15.703 1.833 1 98.69 98 SER A N 1
ATOM 732 C CA . SER A 1 98 ? -6.531 -16.656 0.732 1 98.69 98 SER A CA 1
ATOM 733 C C . SER A 1 98 ? -6.117 -16.016 -0.593 1 98.69 98 SER A C 1
ATOM 735 O O . SER A 1 98 ? -5.895 -16.734 -1.579 1 98.69 98 SER A O 1
ATOM 737 N N . LEU A 1 99 ? -6.121 -14.703 -0.68 1 98.81 99 LEU A N 1
ATOM 738 C CA . LEU A 1 99 ? -5.672 -13.977 -1.862 1 98.81 99 LEU A CA 1
ATOM 739 C C . LEU A 1 99 ? -4.328 -13.297 -1.607 1 98.81 99 LEU A C 1
ATOM 741 O O . LEU A 1 99 ? -4.223 -12.438 -0.735 1 98.81 99 LEU A O 1
ATOM 745 N N . VAL A 1 100 ? -3.312 -13.727 -2.379 1 98.88 100 VAL A N 1
ATOM 746 C CA . VAL A 1 100 ? -1.951 -13.266 -2.115 1 98.88 100 VAL A CA 1
ATOM 747 C C . VAL A 1 100 ? -1.316 -12.758 -3.408 1 98.88 100 VAL A C 1
ATOM 749 O O . VAL A 1 100 ? -1.324 -13.461 -4.426 1 98.88 100 VAL A O 1
ATOM 752 N N . PHE A 1 101 ? -0.838 -11.609 -3.406 1 98.81 101 PHE A N 1
ATOM 753 C CA . PHE A 1 101 ? 0.02 -11.109 -4.473 1 98.81 101 PHE A CA 1
ATOM 754 C C . PHE A 1 101 ? 1.452 -10.938 -3.98 1 98.81 101 PHE A C 1
ATOM 756 O O . PHE A 1 101 ? 1.729 -10.055 -3.158 1 98.81 101 PHE A O 1
ATOM 763 N N . VAL A 1 102 ? 2.328 -11.742 -4.52 1 98.62 102 VAL A N 1
ATOM 764 C CA . VAL A 1 102 ? 3.742 -11.672 -4.168 1 98.62 102 VAL A CA 1
ATOM 765 C C . VAL A 1 102 ? 4.457 -10.695 -5.105 1 98.62 102 VAL A C 1
ATOM 767 O O . VAL A 1 102 ? 4.242 -10.727 -6.32 1 98.62 102 VAL A O 1
ATOM 770 N N . LEU A 1 103 ? 5.324 -9.852 -4.547 1 96.62 103 LEU A N 1
ATOM 771 C CA . LEU A 1 103 ? 6.02 -8.836 -5.324 1 96.62 103 LEU A CA 1
ATOM 772 C C . LEU A 1 103 ? 7.504 -8.797 -4.973 1 96.62 103 LEU A C 1
ATOM 774 O O . LEU A 1 103 ? 7.867 -8.695 -3.799 1 96.62 103 LEU A O 1
ATOM 778 N N . LEU A 1 104 ? 8.375 -8.992 -5.902 1 95.25 104 LEU A N 1
ATOM 779 C CA . LEU A 1 104 ? 9.82 -8.797 -5.766 1 95.25 104 LEU A CA 1
ATOM 780 C C . LEU A 1 104 ? 10.273 -7.562 -6.543 1 95.25 104 LEU A C 1
ATOM 782 O O . LEU A 1 104 ? 9.938 -7.406 -7.719 1 95.25 104 LEU A O 1
ATOM 786 N N . VAL A 1 105 ? 10.984 -6.727 -5.852 1 92.69 105 VAL A N 1
ATOM 787 C CA . VAL A 1 105 ? 11.406 -5.488 -6.496 1 92.69 105 VAL A CA 1
ATOM 788 C C . VAL A 1 105 ? 12.922 -5.328 -6.371 1 92.69 105 VAL A C 1
ATOM 790 O O . VAL A 1 105 ? 13.531 -5.852 -5.438 1 92.69 105 VAL A O 1
ATOM 793 N N . PRO A 1 106 ? 13.523 -4.582 -7.309 1 89.75 106 PRO A N 1
ATOM 794 C CA . PRO A 1 106 ? 14.961 -4.316 -7.215 1 89.75 106 PRO A CA 1
ATOM 795 C C . PRO A 1 106 ? 15.32 -3.432 -6.02 1 89.75 106 PRO A C 1
ATOM 797 O O . PRO A 1 106 ? 14.5 -2.625 -5.578 1 89.75 106 PRO A O 1
ATOM 800 N N . GLU A 1 107 ? 16.547 -3.656 -5.469 1 82.56 107 GLU A N 1
ATOM 801 C CA . GLU A 1 107 ? 17.047 -2.824 -4.379 1 82.56 107 GLU A CA 1
ATOM 802 C C . GLU A 1 107 ? 17.344 -1.405 -4.855 1 82.56 107 GLU A C 1
ATOM 804 O O . GLU A 1 107 ? 17.109 -0.438 -4.129 1 82.56 107 GLU A O 1
ATOM 809 N N . ASN A 1 108 ? 18 -1.266 -5.969 1 72 108 ASN A N 1
ATOM 810 C CA . ASN A 1 108 ? 18.469 0.024 -6.457 1 72 108 ASN A CA 1
ATOM 811 C C . ASN A 1 108 ? 17.438 0.701 -7.352 1 72 108 ASN A C 1
ATOM 813 O O . ASN A 1 108 ? 17.734 1.707 -8 1 72 108 ASN A O 1
ATOM 817 N N . ALA A 1 109 ? 16.266 0.044 -7.336 1 59.16 109 ALA A N 1
ATOM 818 C CA . ALA A 1 109 ? 15.422 0.596 -8.383 1 59.16 109 ALA A CA 1
ATOM 819 C C . ALA A 1 109 ? 14.766 1.896 -7.934 1 59.16 109 ALA A C 1
ATOM 821 O O . ALA A 1 109 ? 14.555 2.109 -6.734 1 59.16 109 ALA A O 1
ATOM 822 N N . SER A 1 110 ? 14.625 2.77 -8.836 1 60 110 SER A N 1
ATOM 823 C CA . SER A 1 110 ? 13.938 4.055 -8.875 1 60 110 SER A CA 1
ATOM 824 C C . SER A 1 110 ? 12.555 3.959 -8.227 1 60 110 SER A C 1
ATOM 826 O O . SER A 1 110 ? 12.109 2.867 -7.871 1 60 110 SER A O 1
ATOM 828 N N . GLY A 1 111 ? 11.836 4.91 -7.805 1 63.34 111 GLY A N 1
ATOM 829 C CA . GLY A 1 111 ? 10.531 5.215 -7.234 1 63.34 111 GLY A CA 1
ATOM 830 C C . GLY A 1 111 ? 9.391 4.516 -7.945 1 63.34 111 GLY A C 1
ATOM 831 O O . GLY A 1 111 ? 8.234 4.625 -7.531 1 63.34 111 GLY A O 1
ATOM 832 N N . GLU A 1 112 ? 9.648 3.678 -8.875 1 70.75 112 GLU A N 1
ATOM 833 C CA . GLU A 1 112 ? 8.562 3.105 -9.672 1 70.75 112 GLU A CA 1
ATOM 834 C C . GLU A 1 112 ? 7.875 1.968 -8.922 1 70.75 112 GLU A C 1
ATOM 836 O O . GLU A 1 112 ? 6.66 1.784 -9.047 1 70.75 112 GLU A O 1
ATOM 841 N N . HIS A 1 113 ? 8.445 1.383 -7.938 1 84.56 113 HIS A N 1
ATOM 842 C CA . HIS A 1 113 ? 7.887 0.197 -7.297 1 84.56 113 HIS A CA 1
ATOM 843 C C . HIS A 1 113 ? 6.859 0.576 -6.238 1 84.56 113 HIS A C 1
ATOM 845 O O . HIS A 1 113 ? 5.93 -0.19 -5.965 1 84.56 113 HIS A O 1
ATOM 851 N N . LEU A 1 114 ? 7.008 1.746 -5.824 1 89.69 114 LEU A N 1
ATOM 852 C CA . LEU A 1 114 ? 6.004 2.283 -4.914 1 89.69 114 LEU A CA 1
ATOM 853 C C . LEU A 1 114 ? 4.633 2.33 -5.586 1 89.69 114 LEU A C 1
ATOM 855 O O . LEU A 1 114 ? 3.627 1.969 -4.973 1 89.69 114 LEU A O 1
ATOM 859 N N . GLU A 1 115 ? 4.625 2.658 -6.816 1 90 115 GLU A N 1
ATOM 860 C CA . GLU A 1 115 ? 3.377 2.773 -7.562 1 90 115 GLU A CA 1
ATOM 861 C C . GLU A 1 115 ? 2.719 1.409 -7.754 1 90 115 GLU A C 1
ATOM 863 O O . GLU A 1 115 ? 1.492 1.294 -7.707 1 90 115 GLU A O 1
ATOM 868 N N . VAL A 1 116 ? 3.518 0.499 -7.926 1 91.69 116 VAL A N 1
ATOM 869 C CA . VAL A 1 116 ? 2.998 -0.854 -8.102 1 91.69 116 VAL A CA 1
ATOM 870 C C . VAL A 1 116 ? 2.361 -1.334 -6.797 1 91.69 116 VAL A C 1
ATOM 872 O O . VAL A 1 116 ? 1.246 -1.86 -6.801 1 91.69 116 VAL A O 1
ATOM 875 N N . LEU A 1 117 ? 3.098 -1.177 -5.73 1 94.25 117 LEU A N 1
ATOM 876 C CA . LEU A 1 117 ? 2.574 -1.597 -4.438 1 94.25 117 LEU A CA 1
ATOM 877 C C . LEU A 1 117 ? 1.285 -0.851 -4.105 1 94.25 117 LEU A C 1
ATOM 879 O O . LEU A 1 117 ? 0.311 -1.458 -3.654 1 94.25 117 LEU A O 1
ATOM 883 N N . SER A 1 118 ? 1.265 0.41 -4.359 1 94.25 118 SER A N 1
ATOM 884 C CA . SER A 1 118 ? 0.082 1.228 -4.109 1 94.25 118 SER A CA 1
ATOM 885 C C . SER A 1 118 ? -1.103 0.757 -4.949 1 94.25 118 SER A C 1
ATOM 887 O O . SER A 1 118 ? -2.209 0.594 -4.43 1 94.25 118 SER A O 1
ATOM 889 N N . ALA A 1 119 ? -0.875 0.521 -6.191 1 94.81 119 ALA A N 1
ATOM 890 C CA . ALA A 1 119 ? -1.936 0.066 -7.086 1 94.81 119 ALA A CA 1
ATOM 891 C C . ALA A 1 119 ? -2.508 -1.271 -6.625 1 94.81 119 ALA A C 1
ATOM 893 O O . ALA A 1 119 ? -3.723 -1.482 -6.672 1 94.81 119 ALA A O 1
ATOM 894 N N . LEU A 1 120 ? -1.647 -2.074 -6.176 1 96.94 120 LEU A N 1
ATOM 895 C CA . LEU A 1 120 ? -2.072 -3.381 -5.688 1 96.94 120 LEU A CA 1
ATOM 896 C C . LEU A 1 120 ? -2.914 -3.242 -4.426 1 96.94 120 LEU A C 1
ATOM 898 O O . LEU A 1 120 ? -3.963 -3.877 -4.297 1 96.94 120 LEU A O 1
ATOM 902 N N . ALA A 1 121 ? -2.441 -2.451 -3.52 1 97.06 121 ALA A N 1
ATOM 903 C CA . ALA A 1 121 ? -3.172 -2.244 -2.271 1 97.06 121 ALA A CA 1
ATOM 904 C C . ALA A 1 121 ? -4.57 -1.689 -2.541 1 97.06 121 ALA A C 1
ATOM 906 O O . ALA A 1 121 ? -5.555 -2.172 -1.977 1 97.06 121 ALA A O 1
ATOM 907 N N . ILE A 1 122 ? -4.652 -0.771 -3.414 1 96.69 122 ILE A N 1
ATOM 908 C CA . ILE A 1 122 ? -5.926 -0.156 -3.768 1 96.69 122 ILE A CA 1
ATOM 909 C C . ILE A 1 122 ? -6.836 -1.192 -4.422 1 96.69 122 ILE A C 1
ATOM 911 O O . ILE A 1 122 ? -7.996 -1.343 -4.035 1 96.69 122 ILE A O 1
ATOM 915 N N . LYS A 1 123 ? -6.32 -1.913 -5.34 1 96.94 123 LYS A N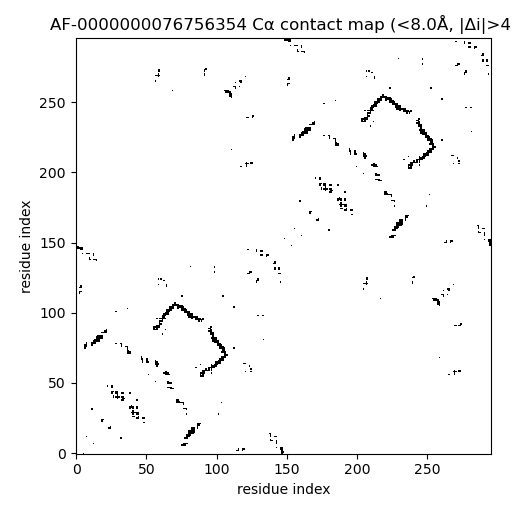 1
ATOM 916 C CA . LYS A 1 123 ? -7.102 -2.9 -6.082 1 96.94 123 LYS A CA 1
ATOM 917 C C . LYS A 1 123 ? -7.641 -3.982 -5.152 1 96.94 123 LYS A C 1
ATOM 919 O O . LYS A 1 123 ? -8.82 -4.336 -5.219 1 96.94 123 LYS A O 1
ATOM 924 N N . LEU A 1 124 ? -6.836 -4.391 -4.238 1 97.25 124 LEU A N 1
ATOM 925 C CA . LEU A 1 124 ? -7.207 -5.52 -3.389 1 97.25 124 LEU A CA 1
ATOM 926 C C . LEU A 1 124 ? -8.031 -5.055 -2.195 1 97.25 124 LEU A C 1
ATOM 928 O O . LEU A 1 124 ? -8.625 -5.871 -1.485 1 97.25 124 LEU A O 1
ATOM 932 N N . SER A 1 125 ? -8.023 -3.814 -2.02 1 95.25 125 SER A N 1
ATOM 933 C CA . SER A 1 125 ? -8.898 -3.281 -0.979 1 95.25 125 SER A CA 1
ATOM 934 C C . SER A 1 125 ? -10.344 -3.213 -1.455 1 95.25 125 SER A C 1
ATOM 936 O O . SER A 1 125 ? -11.258 -3.029 -0.65 1 95.25 125 SER A O 1
ATOM 938 N N . ASP A 1 126 ? -10.562 -3.318 -2.717 1 95.94 126 ASP A N 1
ATOM 939 C CA . ASP A 1 126 ? -11.898 -3.252 -3.301 1 95.94 126 ASP A CA 1
ATOM 940 C C . ASP A 1 126 ? -12.648 -4.57 -3.115 1 95.94 126 ASP A C 1
ATOM 942 O O . ASP A 1 126 ? -12.25 -5.598 -3.678 1 95.94 126 ASP A O 1
ATOM 946 N N . LYS A 1 127 ? -13.719 -4.531 -2.461 1 96.5 127 LYS A N 1
ATOM 947 C CA . LYS A 1 127 ? -14.5 -5.73 -2.166 1 96.5 127 LYS A CA 1
ATOM 948 C C . LYS A 1 127 ? -14.93 -6.438 -3.449 1 96.5 127 LYS A C 1
ATOM 950 O O . LYS A 1 127 ? -14.867 -7.664 -3.537 1 96.5 127 LYS A O 1
ATOM 955 N N . ALA A 1 128 ? -15.383 -5.676 -4.375 1 97.12 128 ALA A N 1
ATOM 956 C CA . ALA A 1 128 ? -15.836 -6.27 -5.629 1 97.12 128 ALA A CA 1
ATOM 957 C C . ALA A 1 128 ? -14.703 -7.016 -6.332 1 97.12 128 ALA A C 1
ATOM 959 O O . ALA A 1 128 ? -14.906 -8.109 -6.863 1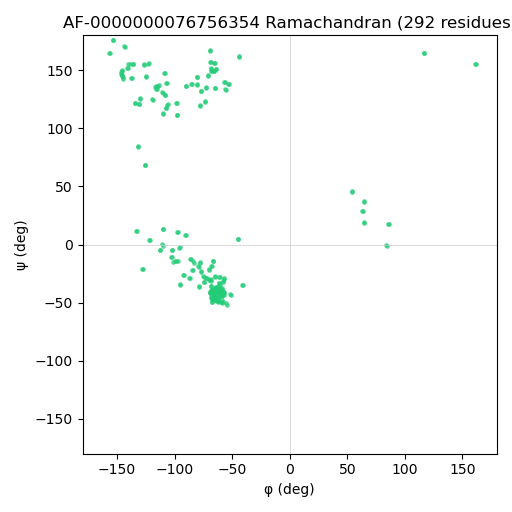 97.12 128 ALA A O 1
ATOM 960 N N . VAL A 1 129 ? -13.539 -6.449 -6.281 1 98 129 VAL A N 1
ATOM 961 C CA . VAL A 1 129 ? -12.375 -7.078 -6.898 1 98 129 VAL A CA 1
ATOM 962 C C . VAL A 1 129 ? -12.039 -8.375 -6.172 1 98 129 VAL A C 1
ATOM 964 O O . VAL A 1 129 ? -11.805 -9.406 -6.805 1 98 129 VAL A O 1
ATOM 967 N N . ARG A 1 130 ? -12.07 -8.352 -4.867 1 98.12 130 ARG A N 1
ATOM 968 C CA . ARG A 1 130 ? -11.773 -9.547 -4.086 1 98.12 130 ARG A CA 1
ATOM 969 C C . ARG A 1 130 ? -12.758 -10.672 -4.398 1 98.12 130 ARG A C 1
ATOM 971 O O . ARG A 1 130 ? -12.359 -11.82 -4.586 1 98.12 130 ARG A O 1
ATOM 978 N N . GLU A 1 131 ? -13.992 -10.305 -4.484 1 98.44 131 GLU A N 1
ATOM 979 C CA . GLU A 1 131 ? -15.023 -11.297 -4.773 1 98.44 131 GLU A CA 1
ATOM 980 C C . GLU A 1 131 ? -14.836 -11.898 -6.16 1 98.44 131 GLU A C 1
ATOM 982 O O . GLU A 1 131 ? -15 -13.109 -6.344 1 98.44 131 GLU A O 1
ATOM 987 N N . GLN A 1 132 ? -14.492 -11.078 -7.07 1 98.69 132 GLN A N 1
ATOM 988 C CA . GLN A 1 132 ? -14.234 -11.562 -8.422 1 98.69 132 GLN A CA 1
ATOM 989 C C . GLN A 1 132 ? -13.016 -12.477 -8.461 1 98.69 132 GLN A C 1
ATOM 991 O O . GLN A 1 132 ? -13.023 -13.5 -9.148 1 98.69 132 GLN A O 1
ATOM 996 N N . LEU A 1 133 ? -12.039 -12.133 -7.727 1 98.81 133 LEU A N 1
ATOM 997 C CA . LEU A 1 133 ? -10.82 -12.938 -7.691 1 98.81 133 LEU A CA 1
ATOM 998 C C . LEU A 1 133 ? -11.086 -14.289 -7.027 1 98.81 133 LEU A C 1
ATOM 1000 O O . LEU A 1 133 ? -10.555 -15.312 -7.465 1 98.81 133 LEU A O 1
ATOM 1004 N N . TRP A 1 134 ? -11.875 -14.242 -6 1 97.94 134 TRP A N 1
ATOM 1005 C CA . TRP A 1 134 ? -12.242 -15.484 -5.328 1 97.94 134 TRP A CA 1
ATOM 1006 C C . TRP A 1 134 ? -12.992 -16.422 -6.281 1 97.94 134 TRP A C 1
ATOM 1008 O O . TRP A 1 134 ? -12.844 -17.641 -6.203 1 97.94 134 TRP A O 1
ATOM 1018 N N . ALA A 1 135 ? -13.656 -15.82 -7.242 1 98.06 135 ALA A N 1
ATOM 1019 C CA . ALA A 1 135 ? -14.539 -16.594 -8.109 1 98.06 135 ALA A CA 1
ATOM 1020 C C . ALA A 1 135 ? -13.883 -16.859 -9.461 1 98.06 135 ALA A C 1
ATOM 1022 O O . ALA A 1 135 ? -14.453 -17.547 -10.312 1 98.06 135 ALA A O 1
ATOM 1023 N N . ALA A 1 136 ? -12.773 -16.312 -9.648 1 98.62 136 ALA A N 1
ATOM 1024 C CA . ALA A 1 136 ? -12.125 -16.453 -10.953 1 98.62 136 ALA A CA 1
ATOM 1025 C C . ALA A 1 136 ? -12.008 -17.906 -11.359 1 98.62 136 ALA A C 1
ATOM 1027 O O . ALA A 1 136 ? -11.57 -18.75 -10.57 1 98.62 136 ALA A O 1
ATOM 1028 N N . GLU A 1 137 ? -12.266 -18.188 -12.609 1 98.31 137 GLU A N 1
ATOM 1029 C CA . GLU A 1 137 ? -12.375 -19.578 -13.055 1 98.31 137 GLU A CA 1
ATOM 1030 C C . GLU A 1 137 ? -11.031 -20.094 -13.562 1 98.31 137 GLU A C 1
ATOM 1032 O O . GLU A 1 137 ? -10.836 -21.312 -13.68 1 98.31 137 GLU A O 1
ATOM 1037 N N . ASN A 1 138 ? -10.273 -19.203 -14 1 98.62 138 ASN A N 1
ATOM 1038 C CA . ASN A 1 138 ? -8.953 -19.562 -14.492 1 98.62 138 ASN A CA 1
ATOM 1039 C C . ASN A 1 138 ? -7.965 -18.406 -14.375 1 98.62 138 ASN A C 1
ATOM 1041 O O . ASN A 1 138 ? -8.344 -17.312 -13.969 1 98.62 138 ASN A O 1
ATOM 1045 N N . ALA A 1 139 ? -6.754 -18.703 -14.719 1 98.69 139 ALA A N 1
ATOM 1046 C CA . ALA A 1 139 ? -5.672 -17.719 -14.57 1 98.69 139 ALA A CA 1
ATOM 1047 C C . ALA A 1 139 ? -5.906 -16.5 -15.461 1 98.69 139 ALA A C 1
ATOM 1049 O O . ALA A 1 139 ? -5.625 -15.375 -15.055 1 98.69 139 ALA A O 1
ATOM 1050 N N . GLU A 1 140 ? -6.434 -16.703 -16.609 1 98.69 140 GLU A N 1
ATOM 1051 C CA . GLU A 1 140 ? -6.688 -15.594 -17.531 1 98.69 140 GLU A CA 1
ATOM 1052 C C . GLU A 1 140 ? -7.727 -14.633 -16.984 1 98.69 140 GLU A C 1
ATOM 1054 O O . GLU A 1 140 ? -7.582 -13.414 -17.094 1 98.69 140 GLU A O 1
ATOM 1059 N N . ALA A 1 141 ? -8.75 -15.211 -16.344 1 98.75 141 ALA A N 1
ATOM 1060 C CA . ALA A 1 141 ? -9.789 -14.383 -15.727 1 98.75 141 ALA A CA 1
ATOM 1061 C C . ALA A 1 141 ? -9.227 -13.555 -14.578 1 98.75 141 ALA A C 1
ATOM 1063 O O . ALA A 1 141 ? -9.484 -12.352 -14.484 1 98.75 141 ALA A O 1
ATOM 1064 N N . ALA A 1 142 ? -8.477 -14.195 -13.75 1 98.81 142 ALA A N 1
ATOM 1065 C CA . ALA A 1 142 ? -7.859 -13.492 -12.633 1 98.81 142 ALA A CA 1
ATOM 1066 C C . ALA A 1 142 ? -6.938 -12.383 -13.133 1 98.81 142 ALA A C 1
ATOM 1068 O O . ALA A 1 142 ? -6.922 -11.281 -12.578 1 98.81 142 ALA A O 1
ATOM 1069 N N . HIS A 1 143 ? -6.195 -12.695 -14.203 1 98.69 143 HIS A N 1
ATOM 1070 C CA . HIS A 1 143 ? -5.297 -11.711 -14.805 1 98.69 143 HIS A CA 1
ATOM 1071 C C . HIS A 1 143 ? -6.059 -10.477 -15.273 1 98.69 143 HIS A C 1
ATOM 1073 O O . HIS A 1 143 ? -5.641 -9.344 -15.008 1 98.69 143 HIS A O 1
ATOM 1079 N N . ARG A 1 144 ? -7.188 -10.672 -15.836 1 98.19 144 ARG A N 1
ATOM 1080 C CA . ARG A 1 144 ? -8.008 -9.578 -16.328 1 98.19 144 ARG A CA 1
ATOM 1081 C C . ARG A 1 144 ? -8.531 -8.719 -15.188 1 98.19 144 ARG A C 1
ATOM 1083 O O . ARG A 1 144 ? -8.539 -7.488 -15.273 1 98.19 144 ARG A O 1
ATOM 1090 N N . ILE A 1 145 ? -8.891 -9.352 -14.125 1 98.19 145 ILE A N 1
ATOM 1091 C CA . ILE A 1 145 ? -9.422 -8.641 -12.969 1 98.19 145 ILE A CA 1
ATOM 1092 C C . ILE A 1 145 ? -8.328 -7.766 -12.359 1 98.19 145 ILE A C 1
ATOM 1094 O O . ILE A 1 145 ? -8.562 -6.602 -12.031 1 98.19 145 ILE A O 1
ATOM 1098 N N . LEU A 1 146 ? -7.102 -8.312 -12.281 1 98.12 146 LEU A N 1
ATOM 1099 C CA . LEU A 1 146 ? -6.004 -7.637 -11.602 1 98.12 146 LEU A CA 1
ATOM 1100 C C . LEU A 1 146 ? -5.43 -6.523 -12.469 1 98.12 146 LEU A C 1
ATOM 1102 O O . LEU A 1 146 ? -4.773 -5.609 -11.961 1 98.12 146 LEU A O 1
ATOM 1106 N N . THR A 1 147 ? -5.602 -6.566 -13.789 1 96.5 147 THR A N 1
ATOM 1107 C CA . THR A 1 147 ? -4.934 -5.617 -14.68 1 96.5 147 THR A CA 1
ATOM 1108 C C . THR A 1 147 ? -5.941 -4.656 -15.305 1 96.5 147 THR A C 1
ATOM 1110 O O . THR A 1 147 ? -5.574 -3.789 -16.094 1 96.5 147 THR A O 1
ATOM 1113 N N . ALA A 1 148 ? -7.195 -4.797 -14.977 1 88.69 148 ALA A N 1
ATOM 1114 C CA . ALA A 1 148 ? -8.227 -3.906 -15.492 1 88.69 148 ALA A CA 1
ATOM 1115 C C . ALA A 1 148 ? -8.148 -2.533 -14.828 1 88.69 148 ALA A C 1
ATOM 1117 O O . ALA A 1 148 ? -7.703 -2.414 -13.688 1 88.69 148 ALA A O 1
ATOM 1118 N N . MET B 1 1 ? 11.781 3.205 17.125 1 51.56 1 MET B N 1
ATOM 1119 C CA . MET B 1 1 ? 10.859 4.16 16.516 1 51.56 1 MET B CA 1
ATOM 1120 C C . MET B 1 1 ? 10.258 3.598 15.227 1 51.56 1 MET B C 1
ATOM 1122 O O . MET B 1 1 ? 10.922 2.859 14.5 1 51.56 1 MET B O 1
ATOM 1126 N N . SER B 1 2 ? 8.898 3.625 15.008 1 83.06 2 SER B N 1
ATOM 1127 C CA . SER B 1 2 ? 8.242 2.965 13.883 1 83.06 2 SER B CA 1
ATOM 1128 C C . SER B 1 2 ? 8.539 3.682 12.57 1 83.06 2 SER B C 1
ATOM 1130 O O . SER B 1 2 ? 8.984 4.832 12.57 1 83.06 2 SER B O 1
ATOM 1132 N N . LEU B 1 3 ? 8.656 3.016 11.469 1 87.19 3 LEU B N 1
ATOM 1133 C CA . LEU B 1 3 ? 8.867 3.549 10.133 1 87.19 3 LEU B CA 1
ATOM 1134 C C . LEU B 1 3 ? 8.016 4.797 9.898 1 87.19 3 LEU B C 1
ATOM 1136 O O . LEU B 1 3 ? 8.508 5.797 9.375 1 87.19 3 LEU B O 1
ATOM 1140 N N . ILE B 1 4 ? 6.863 4.789 10.461 1 94.44 4 ILE B N 1
ATOM 1141 C CA . ILE B 1 4 ? 5.945 5.91 10.289 1 94.44 4 ILE B CA 1
ATOM 1142 C C . ILE B 1 4 ? 6.355 7.059 11.203 1 94.44 4 ILE B C 1
ATOM 1144 O O . ILE B 1 4 ? 6.285 8.227 10.82 1 94.44 4 ILE B O 1
ATOM 1148 N N . GLY B 1 5 ? 6.812 6.719 12.336 1 94.81 5 GLY B N 1
ATOM 1149 C CA . GLY B 1 5 ? 7.234 7.738 13.289 1 94.81 5 GLY B CA 1
ATOM 1150 C C . GLY B 1 5 ? 8.375 8.594 12.773 1 94.81 5 GLY B C 1
ATOM 1151 O O . GLY B 1 5 ? 8.453 9.789 13.094 1 94.81 5 GLY B O 1
ATOM 1152 N N . ASN B 1 6 ? 9.25 8.102 12.008 1 93.38 6 ASN B N 1
ATOM 1153 C CA . ASN B 1 6 ? 10.422 8.797 11.484 1 93.38 6 ASN B CA 1
ATOM 1154 C C . ASN B 1 6 ? 10.023 9.883 10.484 1 93.38 6 ASN B C 1
ATOM 1156 O O . ASN B 1 6 ? 10.789 10.82 10.25 1 93.38 6 ASN B O 1
ATOM 1160 N N . ILE B 1 7 ? 8.82 9.75 10.008 1 95.06 7 ILE B N 1
ATOM 1161 C CA . ILE B 1 7 ? 8.492 10.672 8.922 1 95.06 7 ILE B CA 1
ATOM 1162 C C . ILE B 1 7 ? 7.277 11.508 9.297 1 95.06 7 ILE B C 1
ATOM 1164 O O . ILE B 1 7 ? 6.766 12.273 8.484 1 95.06 7 ILE B O 1
A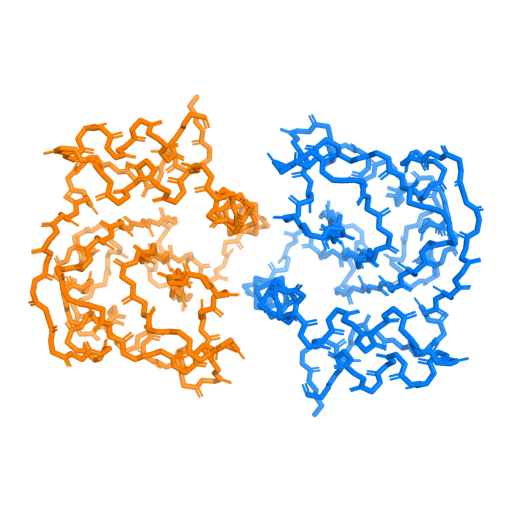TOM 1168 N N . LEU B 1 8 ? 6.805 11.312 10.523 1 97 8 LEU B N 1
ATOM 1169 C CA . LEU B 1 8 ? 5.578 11.992 10.93 1 97 8 LEU B CA 1
ATOM 1170 C C . LEU B 1 8 ? 5.754 12.656 12.289 1 97 8 LEU B C 1
ATOM 1172 O O . LEU B 1 8 ? 5.402 12.078 13.32 1 97 8 LEU B O 1
ATOM 1176 N N . PRO B 1 9 ? 6.285 13.859 12.328 1 96.25 9 PRO B N 1
ATOM 1177 C CA . PRO B 1 9 ? 6.25 14.594 13.594 1 96.25 9 PRO B CA 1
ATOM 1178 C C . PRO B 1 9 ? 4.84 15.031 13.984 1 96.25 9 PRO B C 1
ATOM 1180 O O . PRO B 1 9 ? 3.969 15.164 13.117 1 96.25 9 PRO B O 1
ATOM 1183 N N . VAL B 1 10 ? 4.617 15.266 15.227 1 97.62 10 VAL B N 1
ATOM 1184 C CA . VAL B 1 10 ? 3.307 15.656 15.727 1 97.62 10 VAL B CA 1
ATOM 1185 C C . VAL B 1 10 ? 2.846 16.938 15.031 1 97.62 10 VAL B C 1
ATOM 1187 O O . VAL B 1 10 ? 1.656 17.109 14.758 1 97.62 10 VAL B O 1
ATOM 1190 N N . SER B 1 11 ? 3.799 17.797 14.664 1 97 11 SER B N 1
ATOM 1191 C CA . SER B 1 11 ? 3.49 19.078 14.047 1 97 11 SER B CA 1
ATOM 1192 C C . SER B 1 11 ? 2.875 18.891 12.664 1 97 11 SER B C 1
ATOM 1194 O O . SER B 1 11 ? 2.316 19.828 12.094 1 97 11 SER B O 1
ATOM 1196 N N . HIS B 1 12 ? 2.943 17.703 12.07 1 97.81 12 HIS B N 1
ATOM 1197 C CA . HIS B 1 12 ? 2.41 17.422 10.742 1 97.81 12 HIS B CA 1
ATOM 1198 C C . HIS B 1 12 ? 1.031 16.766 10.828 1 97.81 12 HIS B C 1
ATOM 1200 O O . HIS B 1 12 ? 0.523 16.25 9.836 1 97.81 12 HIS B O 1
ATOM 1206 N N . ILE B 1 13 ? 0.482 16.781 12.016 1 98.56 13 ILE B N 1
ATOM 1207 C CA . ILE B 1 13 ? -0.84 16.203 12.195 1 98.56 13 ILE B CA 1
ATOM 1208 C C . ILE B 1 13 ? -1.878 17.312 12.367 1 98.56 13 ILE B C 1
ATOM 1210 O O . ILE B 1 13 ? -1.756 18.141 13.266 1 98.56 13 ILE B O 1
ATOM 1214 N N . VAL B 1 14 ? -2.844 17.328 11.484 1 98.69 14 VAL B N 1
ATOM 1215 C CA . VAL B 1 14 ? -3.932 18.312 11.531 1 98.69 14 VAL B CA 1
ATOM 1216 C C . VAL B 1 14 ? -5.266 17.578 11.68 1 98.69 14 VAL B C 1
ATOM 1218 O O . VAL B 1 14 ? -5.598 16.703 10.883 1 98.69 14 VAL B O 1
ATOM 1221 N N . LEU B 1 15 ? -5.996 17.938 12.688 1 98.75 15 LEU B N 1
ATOM 1222 C CA . LEU B 1 15 ? -7.297 17.328 12.922 1 98.75 15 LEU B CA 1
ATOM 1223 C C . LEU B 1 15 ? -8.422 18.297 12.57 1 98.75 15 LEU B C 1
ATOM 1225 O O . LEU B 1 15 ? -8.305 19.5 12.797 1 98.75 15 LEU B O 1
ATOM 1229 N N . ASP B 1 16 ? -9.453 17.766 11.945 1 98.56 16 ASP B N 1
ATOM 1230 C CA . ASP B 1 16 ? -10.703 18.453 11.648 1 98.56 16 ASP B CA 1
ATOM 1231 C C . ASP B 1 16 ? -10.477 19.609 10.68 1 98.56 16 ASP B C 1
ATOM 1233 O O . ASP B 1 16 ? -10.969 20.719 10.906 1 98.56 16 ASP B O 1
ATOM 1237 N N . LEU B 1 17 ? -9.578 19.359 9.773 1 98.5 17 LEU B N 1
ATOM 1238 C CA . LEU B 1 17 ? -9.32 20.359 8.742 1 98.5 17 LEU B CA 1
ATOM 1239 C C . LEU B 1 17 ? -10.547 20.562 7.855 1 98.5 17 LEU B C 1
ATOM 1241 O O . LEU B 1 17 ? -11.195 19.594 7.457 1 98.5 17 LEU B O 1
ATOM 1245 N N . GLU B 1 18 ? -10.852 21.75 7.613 1 98.31 18 GLU B N 1
ATOM 1246 C CA . GLU B 1 18 ? -11.961 22.062 6.715 1 98.31 18 GLU B CA 1
ATOM 1247 C C . GLU B 1 18 ? -11.453 22.375 5.309 1 98.31 18 GLU B C 1
ATOM 1249 O O . GLU B 1 18 ? -10.742 23.359 5.102 1 98.31 18 GLU B O 1
ATOM 1254 N N . VAL B 1 19 ? -11.773 21.484 4.41 1 97.5 19 VAL B N 1
ATOM 1255 C CA . VAL B 1 19 ? -11.5 21.719 2.994 1 97.5 19 VAL B CA 1
ATOM 1256 C C . VAL B 1 19 ? -12.711 21.297 2.158 1 97.5 19 VAL B C 1
ATOM 1258 O O . VAL B 1 19 ? -13.469 20.422 2.553 1 97.5 19 VAL B O 1
ATOM 1261 N N . SER B 1 20 ? -12.828 21.906 0.974 1 95.81 20 SER B N 1
ATOM 1262 C CA . SER B 1 20 ? -14.016 21.688 0.161 1 95.81 20 SER B CA 1
ATOM 1263 C C . SER B 1 20 ? -13.766 20.672 -0.943 1 95.81 20 SER B C 1
ATOM 1265 O O . SER B 1 20 ? -14.695 20.219 -1.603 1 95.81 20 SER B O 1
ATOM 1267 N N . SER B 1 21 ? -12.492 20.406 -1.164 1 97.25 21 SER B N 1
ATOM 1268 C CA . SER B 1 21 ? -12.172 19.531 -2.283 1 97.25 21 SER B CA 1
ATOM 1269 C C . SER B 1 21 ? -10.812 18.859 -2.094 1 97.25 21 SER B C 1
ATOM 1271 O O . SER B 1 21 ? -10.016 19.297 -1.27 1 97.25 21 SER B O 1
ATOM 1273 N N . LYS B 1 22 ? -10.648 17.859 -2.883 1 96.69 22 LYS B N 1
ATOM 1274 C CA . LYS B 1 22 ? -9.367 17.172 -2.951 1 96.69 22 LYS B CA 1
ATOM 1275 C C . LYS B 1 22 ? -8.242 18.141 -3.318 1 96.69 22 LYS B C 1
ATOM 1277 O O . LYS B 1 22 ? -7.145 18.062 -2.77 1 96.69 22 LYS B O 1
ATOM 1282 N N . LYS B 1 23 ? -8.508 19.016 -4.215 1 97.12 23 LYS B N 1
ATOM 1283 C CA . LYS B 1 23 ? -7.543 20.031 -4.625 1 97.12 23 LYS B CA 1
ATOM 1284 C C . LYS B 1 23 ? -7.125 20.891 -3.445 1 97.12 23 LYS B C 1
ATOM 1286 O O . LYS B 1 23 ? -5.934 21.125 -3.229 1 97.12 23 LYS B O 1
ATOM 1291 N N . ARG B 1 24 ? -8.117 21.406 -2.719 1 97.94 24 ARG B N 1
ATOM 1292 C CA . ARG B 1 24 ? -7.836 22.234 -1.552 1 97.94 24 ARG B CA 1
ATOM 1293 C C . ARG B 1 24 ? -7.047 21.453 -0.505 1 97.94 24 ARG B C 1
ATOM 1295 O O . ARG B 1 24 ? -6.203 22.016 0.191 1 97.94 24 ARG B O 1
ATOM 1302 N N . LEU B 1 25 ? -7.312 20.172 -0.37 1 98.44 25 LEU B N 1
ATOM 1303 C CA . LEU B 1 25 ? -6.555 19.312 0.533 1 98.44 25 LEU B CA 1
ATOM 1304 C C . LEU B 1 25 ? -5.078 19.281 0.152 1 98.44 25 LEU B C 1
ATOM 1306 O O . LEU B 1 25 ? -4.207 19.391 1.019 1 98.44 25 LEU B O 1
ATOM 1310 N N . PHE B 1 26 ? -4.773 19.188 -1.148 1 98.38 26 PHE B N 1
ATOM 1311 C CA . PHE B 1 26 ? -3.391 19.125 -1.605 1 98.38 26 PHE B CA 1
ATOM 1312 C C . PHE B 1 26 ? -2.699 20.469 -1.396 1 98.38 26 PHE B C 1
ATOM 1314 O O . PHE B 1 26 ? -1.497 20.516 -1.127 1 98.38 26 PHE B O 1
ATOM 1321 N N . GLU B 1 27 ? -3.496 21.547 -1.485 1 97.81 27 GLU B N 1
ATOM 1322 C CA . GLU B 1 27 ? -2.943 22.859 -1.154 1 97.81 27 GLU B CA 1
ATOM 1323 C C . GLU B 1 27 ? -2.543 22.922 0.316 1 97.81 27 GLU B C 1
ATOM 1325 O O . GLU B 1 27 ? -1.47 23.438 0.648 1 97.81 27 GLU B O 1
ATOM 1330 N N . GLU B 1 28 ? -3.387 22.406 1.164 1 97.25 28 GLU B N 1
ATOM 1331 C CA . GLU B 1 28 ? -3.084 22.359 2.592 1 97.25 28 GLU B CA 1
ATOM 1332 C C . GLU B 1 28 ? -1.869 21.484 2.879 1 97.25 28 GLU B C 1
ATOM 1334 O O . GLU B 1 28 ? -1.033 21.828 3.719 1 97.25 28 GLU B O 1
ATOM 1339 N N . ALA B 1 29 ? -1.748 20.406 2.205 1 97.56 29 ALA B N 1
ATOM 1340 C CA . ALA B 1 29 ? -0.583 19.531 2.342 1 97.56 29 ALA B CA 1
ATOM 1341 C C . ALA B 1 29 ? 0.699 20.266 1.963 1 97.56 29 ALA B C 1
ATOM 1343 O O . ALA B 1 29 ? 1.735 20.094 2.609 1 97.56 29 ALA B O 1
ATOM 1344 N N . GLY B 1 30 ? 0.548 21.016 0.884 1 96.88 30 GLY B N 1
ATOM 1345 C CA . GLY B 1 30 ? 1.682 21.828 0.486 1 96.88 30 GLY B CA 1
ATOM 1346 C C . GLY B 1 30 ? 2.15 22.766 1.579 1 96.88 30 GLY B C 1
ATOM 1347 O O . GLY B 1 30 ? 3.354 22.922 1.808 1 96.88 30 GLY B O 1
ATOM 1348 N N . LEU B 1 31 ? 1.232 23.422 2.262 1 94.81 31 LEU B N 1
ATOM 1349 C CA . LEU B 1 31 ? 1.548 24.328 3.355 1 94.81 31 LEU B CA 1
ATOM 1350 C C . LEU B 1 31 ? 2.217 23.594 4.508 1 94.81 31 LEU B C 1
ATOM 1352 O O . LEU B 1 31 ? 3.18 24.078 5.098 1 94.81 31 LEU B O 1
ATOM 1356 N N . LEU B 1 32 ? 1.753 22.391 4.75 1 94.94 32 LEU B N 1
ATOM 1357 C CA . LEU B 1 32 ? 2.217 21.609 5.891 1 94.94 32 LEU B CA 1
ATOM 1358 C C . LEU B 1 32 ? 3.619 21.062 5.637 1 94.94 32 LEU B C 1
ATOM 1360 O O . LEU B 1 32 ? 4.426 20.969 6.566 1 94.94 32 LEU B O 1
ATOM 1364 N N . LEU B 1 33 ? 3.992 20.734 4.344 1 95.88 33 LEU B N 1
ATOM 1365 C CA . LEU B 1 33 ? 5.176 19.922 4.09 1 95.88 33 LEU B CA 1
ATOM 1366 C C . LEU B 1 33 ? 6.254 20.734 3.383 1 95.88 33 LEU B C 1
ATOM 1368 O O . LEU B 1 33 ? 7.367 20.25 3.17 1 95.88 33 LEU B O 1
ATOM 1372 N N . GLU B 1 34 ? 5.953 21.938 3.045 1 90 34 GLU B N 1
ATOM 1373 C CA . GLU B 1 34 ? 6.898 22.719 2.254 1 90 34 GLU B CA 1
ATOM 1374 C C . GLU B 1 34 ? 8.234 22.859 2.973 1 90 34 GLU B C 1
ATOM 1376 O O . GLU B 1 34 ? 9.297 22.781 2.346 1 90 34 GLU B O 1
ATOM 1381 N N . SER B 1 35 ? 8.219 23.031 4.285 1 85.81 35 SER B N 1
ATOM 1382 C CA . SER B 1 35 ? 9.453 23.281 5.016 1 85.81 35 SER B CA 1
ATOM 1383 C C . SER B 1 35 ? 10.273 22 5.148 1 85.81 35 SER B C 1
ATOM 1385 O O . SER B 1 35 ? 11.508 22.047 5.156 1 85.81 35 SER B O 1
ATOM 1387 N N . GLU B 1 36 ? 9.578 20.875 5.148 1 85.94 36 GLU B N 1
ATOM 1388 C CA . GLU B 1 36 ? 10.266 19.625 5.43 1 85.94 36 GLU B CA 1
ATOM 1389 C C . GLU B 1 36 ? 10.641 18.891 4.141 1 85.94 36 GLU B C 1
ATOM 1391 O O . GLU B 1 36 ? 11.461 17.969 4.156 1 85.94 36 GLU B O 1
ATOM 1396 N N . SER B 1 37 ? 10.125 19.25 3.059 1 84.12 37 SER B N 1
ATOM 1397 C CA . SER B 1 37 ? 10.32 18.5 1.818 1 84.12 37 SER B CA 1
ATOM 1398 C C . SER B 1 37 ? 11.336 19.188 0.916 1 84.12 37 SER B C 1
ATOM 1400 O O . SER B 1 37 ? 11.75 18.625 -0.1 1 84.12 37 SER B O 1
ATOM 1402 N N . ASP B 1 38 ? 11.727 20.453 1.256 1 87.81 38 ASP B N 1
ATOM 1403 C CA . ASP B 1 38 ? 12.594 21.266 0.405 1 87.81 38 ASP B CA 1
ATOM 1404 C C . ASP B 1 38 ? 11.914 21.594 -0.919 1 87.81 38 ASP B C 1
ATOM 1406 O O . ASP B 1 38 ? 12.578 21.75 -1.945 1 87.81 38 ASP B O 1
ATOM 1410 N N . LEU B 1 39 ? 10.547 21.469 -0.961 1 91.81 39 LEU B N 1
ATOM 1411 C CA . LEU B 1 39 ? 9.711 21.891 -2.082 1 91.81 39 LEU B CA 1
ATOM 1412 C C . LEU B 1 39 ? 8.891 23.125 -1.722 1 91.81 39 LEU B C 1
ATOM 1414 O O . LEU B 1 39 ? 8.547 23.328 -0.556 1 91.81 39 LEU B O 1
ATOM 1418 N N . SER B 1 40 ? 8.688 23.922 -2.795 1 94.81 40 SER B N 1
ATOM 1419 C CA . SER B 1 40 ? 7.68 24.953 -2.594 1 94.81 40 SER B CA 1
ATOM 1420 C C . SER B 1 40 ? 6.297 24.359 -2.383 1 94.81 40 SER B C 1
ATOM 1422 O O . SER B 1 40 ? 6.039 23.219 -2.791 1 94.81 40 SER B O 1
ATOM 1424 N N . ARG B 1 41 ? 5.441 25.078 -1.748 1 95.12 41 ARG B N 1
ATOM 1425 C CA . ARG B 1 41 ? 4.055 24.672 -1.568 1 95.12 41 ARG B CA 1
ATOM 1426 C C . ARG B 1 41 ? 3.422 24.281 -2.9 1 95.12 41 ARG B C 1
ATOM 1428 O O . ARG B 1 41 ? 2.703 23.281 -2.982 1 95.12 41 ARG B O 1
ATOM 1435 N N . ALA B 1 42 ? 3.713 25.094 -3.893 1 96.31 42 ALA B N 1
ATOM 1436 C CA . ALA B 1 42 ? 3.162 24.828 -5.223 1 96.31 42 ALA B CA 1
ATOM 1437 C C . ALA B 1 42 ? 3.709 23.531 -5.801 1 96.31 42 ALA B C 1
ATOM 1439 O O . ALA B 1 42 ? 2.982 22.797 -6.469 1 96.31 42 ALA B O 1
ATOM 1440 N N . ALA B 1 43 ? 4.949 23.25 -5.562 1 96.69 43 ALA B N 1
ATOM 1441 C CA . ALA B 1 43 ? 5.57 22.031 -6.078 1 96.69 43 ALA B CA 1
ATOM 1442 C C . ALA B 1 43 ? 5.012 20.797 -5.383 1 96.69 43 ALA B C 1
ATOM 1444 O O . ALA B 1 43 ? 4.832 19.75 -6.012 1 96.69 43 ALA B O 1
ATOM 1445 N N . VAL B 1 44 ? 4.82 20.906 -4.062 1 97.38 44 VAL B N 1
ATOM 1446 C CA . VAL B 1 44 ? 4.188 19.797 -3.338 1 97.38 44 VAL B CA 1
ATOM 1447 C C . VAL B 1 44 ? 2.803 19.531 -3.922 1 97.38 44 VAL B C 1
ATOM 1449 O O . VAL B 1 44 ? 2.471 18.391 -4.234 1 97.38 44 VAL B O 1
ATOM 1452 N N . PHE B 1 45 ? 2.023 20.594 -4.098 1 97.75 45 PHE B N 1
ATOM 1453 C CA . PHE B 1 45 ? 0.691 20.469 -4.676 1 97.75 45 PHE B CA 1
ATOM 1454 C C . PHE B 1 45 ? 0.748 19.781 -6.031 1 97.75 45 PHE B C 1
ATOM 1456 O O . PHE B 1 45 ? 0.014 18.812 -6.273 1 97.75 45 PHE B O 1
ATOM 1463 N N . GLU B 1 46 ? 1.585 20.234 -6.898 1 97.44 46 GLU B N 1
ATOM 1464 C CA . GLU B 1 46 ? 1.687 19.703 -8.25 1 97.44 46 GLU B CA 1
ATOM 1465 C C . GLU B 1 46 ? 2.102 18.234 -8.242 1 97.44 46 GLU B C 1
ATOM 1467 O O . GLU B 1 46 ? 1.594 17.438 -9.023 1 97.44 46 GLU B O 1
ATOM 1472 N N . CYS B 1 47 ? 2.998 17.938 -7.363 1 96.44 47 CYS B N 1
ATOM 1473 C CA . CYS B 1 47 ? 3.498 16.578 -7.25 1 96.44 47 CYS B CA 1
ATOM 1474 C C . CYS B 1 47 ? 2.381 15.617 -6.852 1 96.44 47 CYS B C 1
ATOM 1476 O O . CYS B 1 47 ? 2.168 14.594 -7.508 1 96.44 47 CYS B O 1
ATOM 1478 N N . LEU B 1 48 ? 1.643 15.984 -5.828 1 97.5 48 LEU B N 1
ATOM 1479 C CA . LEU B 1 48 ? 0.552 15.156 -5.328 1 97.5 48 LEU B CA 1
ATOM 1480 C C . LEU B 1 48 ? -0.593 15.102 -6.336 1 97.5 48 LEU B C 1
ATOM 1482 O O . LEU B 1 48 ? -1.16 14.031 -6.582 1 97.5 48 LEU B O 1
ATOM 1486 N N . PHE B 1 49 ? -0.866 16.25 -6.887 1 97.62 49 PHE B N 1
ATOM 1487 C CA . PHE B 1 49 ? -1.97 16.344 -7.836 1 97.62 49 PHE B CA 1
ATOM 1488 C C . PHE B 1 49 ? -1.691 15.516 -9.078 1 97.62 49 PHE B C 1
ATOM 1490 O O . PHE B 1 49 ? -2.57 14.805 -9.57 1 97.62 49 PHE B O 1
ATOM 1497 N N . ALA B 1 50 ? -0.521 15.609 -9.602 1 96.56 50 ALA B N 1
ATOM 1498 C CA . ALA B 1 50 ? -0.134 14.844 -10.789 1 96.56 50 ALA B CA 1
ATOM 1499 C C . ALA B 1 50 ? -0.241 13.344 -10.539 1 96.56 50 ALA B C 1
ATOM 1501 O O . ALA B 1 50 ? -0.755 12.602 -11.383 1 96.56 50 ALA B O 1
ATOM 1502 N N . ARG B 1 51 ? 0.197 12.898 -9.398 1 95.19 51 ARG B N 1
ATOM 1503 C CA . ARG B 1 51 ? 0.112 11.484 -9.055 1 95.19 51 ARG B CA 1
ATOM 1504 C C . ARG B 1 51 ? -1.341 11.039 -8.93 1 95.19 51 ARG B C 1
ATOM 1506 O O . ARG B 1 51 ? -1.702 9.945 -9.375 1 95.19 51 ARG B O 1
ATOM 1513 N N . GLU B 1 52 ? -2.207 11.812 -8.328 1 97.5 52 GLU B N 1
ATOM 1514 C CA . GLU B 1 52 ? -3.619 11.5 -8.125 1 97.5 52 GLU B CA 1
ATOM 1515 C C . GLU B 1 52 ? -4.359 11.414 -9.453 1 97.5 52 GLU B C 1
ATOM 1517 O O . GLU B 1 52 ? -5.277 10.602 -9.609 1 97.5 52 GLU B O 1
ATOM 1522 N N . LYS B 1 53 ? -3.875 12.109 -10.406 1 95.62 53 LYS B N 1
ATOM 1523 C CA . LYS B 1 53 ? -4.5 12.141 -11.719 1 95.62 53 LYS B CA 1
ATOM 1524 C C . LYS B 1 53 ? -4.281 10.82 -12.461 1 95.62 53 LYS B C 1
ATOM 1526 O O . LYS B 1 53 ? -5.082 10.438 -13.32 1 95.62 53 LYS B O 1
ATOM 1531 N N . LEU B 1 54 ? -3.252 10.188 -12.188 1 93 54 LEU B N 1
ATOM 1532 C CA . LEU B 1 54 ? -2.959 8.898 -12.812 1 93 54 LEU B CA 1
ATOM 1533 C C . LEU B 1 54 ? -3.912 7.82 -12.312 1 93 54 LEU B C 1
ATOM 1535 O O . LEU B 1 54 ? -4.074 6.781 -12.953 1 93 54 LEU B O 1
ATOM 1539 N N . GLY B 1 55 ? -4.488 8.102 -11.117 1 94.38 55 GLY B N 1
ATOM 1540 C CA . GLY B 1 55 ? -5.414 7.211 -10.43 1 94.38 55 GLY B CA 1
ATOM 1541 C C . GLY B 1 55 ? -5.562 7.535 -8.953 1 94.38 55 GLY B C 1
ATOM 1542 O O . GLY B 1 55 ? -4.613 8 -8.32 1 94.38 55 GLY B O 1
ATOM 1543 N N . THR B 1 56 ? -6.645 7.164 -8.461 1 97.06 56 THR B N 1
ATOM 1544 C CA . THR B 1 56 ? -6.953 7.5 -7.074 1 97.06 56 THR B CA 1
ATOM 1545 C C . THR B 1 56 ? -5.965 6.828 -6.125 1 97.06 56 THR B C 1
ATOM 1547 O O . THR B 1 56 ? -5.473 5.73 -6.402 1 97.06 56 THR B O 1
ATOM 1550 N N . THR B 1 57 ? -5.715 7.422 -5 1 97.94 57 THR B N 1
ATOM 1551 C CA . THR B 1 57 ? -4.887 6.859 -3.939 1 97.94 57 THR B CA 1
ATOM 1552 C C . THR B 1 57 ? -5.738 6.488 -2.727 1 97.94 57 THR B C 1
ATOM 1554 O O . THR B 1 57 ? -5.207 6.242 -1.642 1 97.94 57 THR B O 1
ATOM 1557 N N . ALA B 1 58 ? -7.07 6.484 -2.982 1 98.38 58 ALA B N 1
ATOM 1558 C CA . ALA B 1 58 ? -7.98 6.02 -1.938 1 98.38 58 ALA B CA 1
ATOM 1559 C C . ALA B 1 58 ? -7.977 4.496 -1.844 1 98.38 58 ALA B C 1
ATOM 1561 O O . ALA B 1 58 ? -8.109 3.805 -2.857 1 98.38 58 ALA B O 1
ATOM 1562 N N . LEU B 1 59 ? -7.848 4.027 -0.647 1 96.94 59 LEU B N 1
ATOM 1563 C CA . LEU B 1 59 ? -7.84 2.592 -0.389 1 96.94 59 LEU B CA 1
ATOM 1564 C C . LEU B 1 59 ? -9.258 2.064 -0.204 1 96.94 59 LEU B C 1
ATOM 1566 O O . LEU B 1 59 ? -9.523 0.886 -0.451 1 96.94 59 LEU B O 1
ATOM 1570 N N . GLY B 1 60 ? -10.117 2.896 0.264 1 96.38 60 GLY B N 1
ATOM 1571 C CA . GLY B 1 60 ? -11.445 2.514 0.726 1 96.38 60 GLY B CA 1
ATOM 1572 C C . GLY B 1 60 ? -11.664 2.781 2.203 1 96.38 60 GLY B C 1
ATOM 1573 O O . GLY B 1 60 ? -10.734 3.186 2.91 1 96.38 60 GLY B O 1
ATOM 1574 N N . HIS B 1 61 ? -12.914 2.758 2.602 1 96.38 61 HIS B N 1
ATOM 1575 C CA . HIS B 1 61 ? -13.289 2.912 4.004 1 96.38 61 HIS B CA 1
ATOM 1576 C C . HIS B 1 61 ? -12.891 4.285 4.535 1 96.38 61 HIS B C 1
ATOM 1578 O O . HIS B 1 61 ? -12.469 4.41 5.688 1 96.38 61 HIS B O 1
ATOM 1584 N N . GLY B 1 62 ? -12.867 5.242 3.629 1 97.69 62 GLY B N 1
ATOM 1585 C CA . GLY B 1 62 ? -12.703 6.633 4.031 1 97.69 62 GLY B CA 1
ATOM 1586 C C . GLY B 1 62 ? -11.25 7.039 4.191 1 97.69 62 GLY B C 1
ATOM 1587 O O . GLY B 1 62 ? -10.953 8.047 4.832 1 97.69 62 GLY B O 1
ATOM 1588 N N . VAL B 1 63 ? -10.312 6.23 3.607 1 98.31 63 VAL B N 1
ATOM 1589 C CA . VAL B 1 63 ? -8.898 6.516 3.811 1 98.31 63 VAL B CA 1
ATOM 1590 C C . VAL B 1 63 ? -8.195 6.656 2.461 1 98.31 63 VAL B C 1
ATOM 1592 O O . VAL B 1 63 ? -8.562 5.984 1.494 1 98.31 63 VAL B O 1
ATOM 1595 N N . ALA B 1 64 ? -7.23 7.555 2.412 1 98.75 64 ALA B N 1
ATOM 1596 C CA . ALA B 1 64 ? -6.383 7.715 1.234 1 98.75 64 ALA B CA 1
ATOM 1597 C C . ALA B 1 64 ? -4.934 7.98 1.634 1 98.75 64 ALA B C 1
ATOM 1599 O O . ALA B 1 64 ? -4.668 8.516 2.715 1 98.75 64 ALA B O 1
ATOM 1600 N N . ILE B 1 65 ? -4.023 7.594 0.804 1 98.44 65 ILE B N 1
ATOM 1601 C CA . ILE B 1 65 ? -2.605 7.863 1.018 1 98.44 65 ILE B CA 1
ATOM 1602 C C . ILE B 1 65 ? -2.023 8.562 -0.207 1 98.44 65 ILE B C 1
ATOM 1604 O O . ILE B 1 65 ? -1.165 8.016 -0.898 1 98.44 65 ILE B O 1
ATOM 1608 N N . PRO B 1 66 ? -2.432 9.812 -0.445 1 98.56 66 PRO B N 1
ATOM 1609 C CA . PRO B 1 66 ? -1.753 10.531 -1.526 1 98.56 66 PRO B CA 1
ATOM 1610 C C . PRO B 1 66 ? -0.239 10.586 -1.338 1 98.56 66 PRO B C 1
ATOM 1612 O O . PRO B 1 66 ? 0.24 10.844 -0.23 1 98.56 66 PRO B O 1
ATOM 1615 N N . HIS B 1 67 ? 0.44 10.289 -2.365 1 96.31 67 HIS B N 1
ATOM 1616 C CA . HIS B 1 67 ? 1.896 10.266 -2.275 1 96.31 67 HIS B CA 1
ATOM 1617 C C . HIS B 1 67 ? 2.535 10.703 -3.59 1 96.31 67 HIS B C 1
ATOM 1619 O O . HIS B 1 67 ? 1.949 10.523 -4.66 1 96.31 67 HIS B O 1
ATOM 1625 N N . GLY B 1 68 ? 3.584 11.312 -3.453 1 93.19 68 GLY B N 1
ATOM 1626 C CA . GLY B 1 68 ? 4.344 11.758 -4.609 1 93.19 68 GLY B CA 1
ATOM 1627 C C . GLY B 1 68 ? 5.84 11.555 -4.457 1 93.19 68 GLY B C 1
ATOM 1628 O O . GLY B 1 68 ? 6.344 11.438 -3.338 1 93.19 68 GLY B O 1
ATOM 1629 N N . ARG B 1 69 ? 6.523 11.453 -5.621 1 91.5 69 ARG B N 1
ATOM 1630 C CA . ARG B 1 69 ? 7.977 11.352 -5.707 1 91.5 69 ARG B CA 1
ATOM 1631 C C . ARG B 1 69 ? 8.57 12.562 -6.418 1 91.5 69 ARG B C 1
ATOM 1633 O O . ARG B 1 69 ? 8.055 13 -7.445 1 91.5 69 ARG B O 1
ATOM 1640 N N . HIS B 1 70 ? 9.57 13.016 -5.773 1 91.06 70 HIS B N 1
ATOM 1641 C CA . HIS B 1 70 ? 10.164 14.227 -6.344 1 91.06 70 HIS B CA 1
ATOM 1642 C C . HIS B 1 70 ? 11.672 14.242 -6.141 1 91.06 70 HIS B C 1
ATOM 1644 O O . HIS B 1 70 ? 12.172 13.836 -5.086 1 91.06 70 HIS B O 1
ATOM 1650 N N . ALA B 1 71 ? 12.438 14.789 -7.098 1 89.31 71 ALA B N 1
ATOM 1651 C CA . ALA B 1 71 ? 13.898 14.773 -7.109 1 89.31 71 ALA B CA 1
ATOM 1652 C C . ALA B 1 71 ? 14.461 15.648 -5.988 1 89.31 71 ALA B C 1
ATOM 1654 O O . ALA B 1 71 ? 15.547 15.375 -5.469 1 89.31 71 ALA B O 1
ATOM 1655 N N . GLU B 1 72 ? 13.727 16.688 -5.625 1 91.94 72 GLU B N 1
ATOM 1656 C CA . GLU B 1 72 ? 14.234 17.625 -4.637 1 91.94 72 GLU B CA 1
ATOM 1657 C C . GLU B 1 72 ? 13.977 17.141 -3.217 1 91.94 72 GLU B C 1
ATOM 1659 O O . GLU B 1 72 ? 14.539 17.672 -2.258 1 91.94 72 GLU B O 1
ATOM 1664 N N . VAL B 1 73 ? 13.102 16.141 -3.061 1 91.81 73 VAL B N 1
ATOM 1665 C CA . VAL B 1 73 ? 12.859 15.57 -1.74 1 91.81 73 VAL B CA 1
ATOM 1666 C C . VAL B 1 73 ? 14.055 14.703 -1.332 1 91.81 73 VAL B C 1
ATOM 1668 O O . VAL B 1 73 ? 14.375 13.727 -2.006 1 91.81 73 VAL B O 1
ATOM 1671 N N . GLN B 1 74 ? 14.633 15.016 -0.231 1 88.31 74 GLN B N 1
ATOM 1672 C CA . GLN B 1 74 ? 15.859 14.344 0.183 1 88.31 74 GLN B CA 1
ATOM 1673 C C . GLN B 1 74 ? 15.555 13.188 1.133 1 88.31 74 GLN B C 1
ATOM 1675 O O . GLN B 1 74 ? 16.297 12.203 1.181 1 88.31 74 GLN B O 1
ATOM 1680 N N . ALA B 1 75 ? 14.531 13.43 1.929 1 90.19 75 ALA B N 1
ATOM 1681 C CA . ALA B 1 75 ? 14.078 12.414 2.875 1 90.19 75 ALA B CA 1
ATOM 1682 C C . ALA B 1 75 ? 12.555 12.32 2.895 1 90.19 75 ALA B C 1
ATOM 1684 O O . ALA B 1 75 ? 11.867 13.344 2.822 1 90.19 75 ALA B O 1
ATOM 1685 N N . ALA B 1 76 ? 12.102 11.102 3.053 1 92.62 76 ALA B N 1
ATOM 1686 C CA . ALA B 1 76 ? 10.656 10.922 3.105 1 92.62 76 ALA B CA 1
ATOM 1687 C C . ALA B 1 76 ? 10.031 11.758 4.219 1 92.62 76 ALA B C 1
ATOM 1689 O O . ALA B 1 76 ? 10.594 11.867 5.309 1 92.62 76 ALA B O 1
ATOM 1690 N N . THR B 1 77 ? 8.938 12.305 3.938 1 95.31 77 THR B N 1
ATOM 1691 C CA . THR B 1 77 ? 8.188 13.094 4.91 1 95.31 77 THR B CA 1
ATOM 1692 C C . THR B 1 77 ? 6.688 12.93 4.699 1 95.31 77 THR B C 1
ATOM 1694 O O . THR B 1 77 ? 6.238 12.672 3.578 1 95.31 77 THR B O 1
ATOM 1697 N N . GLY B 1 78 ? 5.941 13.039 5.797 1 96.81 78 GLY B N 1
ATOM 1698 C CA . GLY B 1 78 ? 4.508 12.812 5.695 1 96.81 78 GLY B CA 1
ATOM 1699 C C . GLY B 1 78 ? 3.695 13.734 6.582 1 96.81 78 GLY B C 1
ATOM 1700 O O . GLY B 1 78 ? 4.254 14.492 7.379 1 96.81 78 GLY B O 1
ATOM 1701 N N . ALA B 1 79 ? 2.406 13.695 6.367 1 98.38 79 ALA B N 1
ATOM 1702 C CA . ALA B 1 79 ? 1.407 14.398 7.172 1 98.38 79 ALA B CA 1
ATOM 1703 C C . ALA B 1 79 ? 0.127 13.578 7.293 1 98.38 79 ALA B C 1
ATOM 1705 O O . ALA B 1 79 ? -0.272 12.898 6.344 1 98.38 79 ALA B O 1
ATOM 1706 N N . PHE B 1 80 ? -0.428 13.664 8.43 1 98.81 80 PHE B N 1
ATOM 1707 C CA . PHE B 1 80 ? -1.746 13.07 8.633 1 98.81 80 PHE B CA 1
ATOM 1708 C C . PHE B 1 80 ? -2.805 14.156 8.812 1 98.81 80 PHE B C 1
ATOM 1710 O O . PHE B 1 80 ? -2.637 15.062 9.625 1 98.81 80 PHE B O 1
ATOM 1717 N N . ILE B 1 81 ? -3.854 14.008 8.078 1 98.88 81 ILE B N 1
ATOM 1718 C CA . ILE B 1 81 ? -4.922 15 8.102 1 98.88 81 ILE B CA 1
ATOM 1719 C C . ILE B 1 81 ? -6.27 14.305 8.281 1 98.88 81 ILE B C 1
ATOM 1721 O O . ILE B 1 81 ? -6.641 13.438 7.488 1 98.88 81 ILE B O 1
ATOM 1725 N N . ARG B 1 82 ? -6.934 14.633 9.273 1 98.94 82 ARG B N 1
ATOM 1726 C CA . ARG B 1 82 ? -8.336 14.258 9.43 1 98.94 82 ARG B CA 1
ATOM 1727 C C . ARG B 1 82 ? -9.258 15.398 9.016 1 98.94 82 ARG B C 1
ATOM 1729 O O . ARG B 1 82 ? -9.188 16.5 9.57 1 98.94 82 ARG B O 1
ATOM 1736 N N . LEU B 1 83 ? -10.086 15.109 8.062 1 98.81 83 LEU B N 1
ATOM 1737 C CA . LEU B 1 83 ? -10.992 16.125 7.535 1 98.81 83 LEU B CA 1
ATOM 1738 C C . LEU B 1 83 ? -12.258 16.203 8.375 1 98.81 83 LEU B C 1
ATOM 1740 O O . LEU B 1 83 ? -12.797 15.188 8.805 1 98.81 83 LEU B O 1
ATOM 1744 N N . LYS B 1 84 ? -12.656 17.406 8.602 1 98.5 84 LYS B N 1
ATOM 1745 C CA . LYS B 1 84 ? -13.922 17.609 9.305 1 98.5 84 LYS B CA 1
ATOM 1746 C C . LYS B 1 84 ? -15.094 17.031 8.508 1 98.5 84 LYS B C 1
ATOM 1748 O O . LYS B 1 84 ? -15.953 16.344 9.07 1 98.5 84 LYS B O 1
ATOM 1753 N N . GLU B 1 85 ? -15.109 17.359 7.273 1 98.25 85 GLU B N 1
ATOM 1754 C CA . GLU B 1 85 ? -16.047 16.781 6.316 1 98.25 85 GLU B CA 1
ATOM 1755 C C . GLU B 1 85 ? -15.312 16 5.234 1 98.25 85 GLU B C 1
ATOM 1757 O O . GLU B 1 85 ? -14.328 16.484 4.668 1 98.25 85 GLU B O 1
ATOM 1762 N N . ALA B 1 86 ? -15.828 14.828 4.926 1 98.44 86 ALA B N 1
ATOM 1763 C CA . ALA B 1 86 ? -15.172 13.969 3.943 1 98.44 86 ALA B CA 1
ATOM 1764 C C . ALA B 1 86 ? -15.25 14.578 2.545 1 98.44 86 ALA B C 1
ATOM 1766 O O . ALA B 1 86 ? -16.172 15.336 2.24 1 98.44 86 ALA B O 1
ATOM 1767 N N . VAL B 1 87 ? -14.266 14.25 1.761 1 98.5 87 VAL B N 1
ATOM 1768 C CA . VAL B 1 87 ? -14.227 14.742 0.388 1 98.5 87 VAL B CA 1
ATOM 1769 C C . VAL B 1 87 ? -14.164 13.562 -0.582 1 98.5 87 VAL B C 1
ATOM 1771 O O . VAL B 1 87 ? -13.703 12.484 -0.221 1 98.5 87 VAL B O 1
ATOM 1774 N N . ASP B 1 88 ? -14.617 13.844 -1.778 1 97.88 88 ASP B N 1
ATOM 1775 C CA . ASP B 1 88 ? -14.602 12.812 -2.809 1 97.88 88 ASP B CA 1
ATOM 1776 C C . ASP B 1 88 ? -13.18 12.539 -3.295 1 97.88 88 ASP B C 1
ATOM 1778 O O . ASP B 1 88 ? -12.438 13.469 -3.605 1 97.88 88 ASP B O 1
ATOM 1782 N N . PHE B 1 89 ? -12.812 11.242 -3.439 1 97.81 89 PHE B N 1
ATOM 1783 C CA . PHE B 1 89 ? -11.492 10.82 -3.9 1 97.81 89 PHE B CA 1
ATOM 1784 C C . PHE B 1 89 ? -11.609 9.742 -4.973 1 97.81 89 PHE B C 1
ATOM 1786 O O . PHE B 1 89 ? -10.648 9.023 -5.246 1 97.81 89 PHE B O 1
ATOM 1793 N N . ASP B 1 90 ? -12.773 9.562 -5.449 1 96.5 90 ASP B N 1
ATOM 1794 C CA . ASP B 1 90 ? -13.023 8.508 -6.426 1 96.5 90 ASP B CA 1
ATOM 1795 C C . ASP B 1 90 ? -12.555 7.148 -5.902 1 96.5 90 ASP B C 1
ATOM 1797 O O . ASP B 1 90 ? -11.898 6.395 -6.617 1 96.5 90 ASP B O 1
ATOM 1801 N N . ALA B 1 91 ? -12.891 6.852 -4.676 1 96.88 91 ALA B N 1
ATOM 1802 C CA . ALA B 1 91 ? -12.477 5.609 -4.027 1 96.88 91 ALA B CA 1
ATOM 1803 C C . ALA B 1 91 ? -13.117 4.398 -4.699 1 96.88 91 ALA B C 1
ATOM 1805 O O . ALA B 1 91 ? -14.242 4.477 -5.199 1 96.88 91 ALA B O 1
ATOM 1806 N N . PRO B 1 92 ? -12.438 3.305 -4.676 1 94.06 92 PRO B N 1
ATOM 1807 C CA . PRO B 1 92 ? -12.992 2.098 -5.289 1 94.06 92 PRO B CA 1
ATOM 1808 C C . PRO B 1 92 ? -14.344 1.701 -4.699 1 94.06 92 PRO B C 1
ATOM 1810 O O . PRO B 1 92 ? -15.18 1.123 -5.395 1 94.06 92 PRO B O 1
ATOM 1813 N N . ASP B 1 93 ? -14.555 2.006 -3.482 1 95 93 ASP B N 1
ATOM 1814 C CA . ASP B 1 93 ? -15.812 1.619 -2.836 1 95 93 ASP B CA 1
ATOM 1815 C C . ASP B 1 93 ? -16.828 2.756 -2.883 1 95 93 ASP B C 1
ATOM 1817 O O . ASP B 1 93 ? -17.906 2.652 -2.301 1 95 93 ASP B O 1
ATOM 1821 N N . GLY B 1 94 ? -16.453 3.879 -3.416 1 96.25 94 GLY B N 1
ATOM 1822 C CA . GLY B 1 94 ? -17.344 5.008 -3.596 1 96.25 94 GLY B CA 1
ATOM 1823 C C . GLY B 1 94 ? -17.469 5.875 -2.355 1 96.25 94 GLY B C 1
ATOM 1824 O O . GLY B 1 94 ? -18.219 6.859 -2.352 1 96.25 94 GLY B O 1
ATOM 1825 N N . GLU B 1 95 ? -16.812 5.539 -1.293 1 96.94 95 GLU B N 1
ATOM 1826 C CA . GLU B 1 95 ? -16.891 6.305 -0.051 1 96.94 95 GLU B CA 1
ATOM 1827 C C . GLU B 1 95 ? -15.984 7.527 -0.097 1 96.94 95 GLU B C 1
ATOM 1829 O O . GLU B 1 95 ? -14.852 7.445 -0.57 1 96.94 95 GLU B O 1
ATOM 1834 N N . PRO B 1 96 ? -16.531 8.664 0.415 1 98.38 96 PRO B N 1
ATOM 1835 C CA . PRO B 1 96 ? -15.625 9.812 0.529 1 98.38 96 PRO B CA 1
ATOM 1836 C C . PRO B 1 96 ? -14.562 9.617 1.603 1 98.38 96 PRO B C 1
ATOM 1838 O O . PRO B 1 96 ? -14.656 8.695 2.414 1 98.38 96 PRO B O 1
ATOM 1841 N N . VAL B 1 97 ? -13.609 10.453 1.573 1 98.69 97 VAL B N 1
ATOM 1842 C CA . VAL B 1 97 ? -12.422 10.227 2.393 1 98.69 97 VAL B CA 1
ATOM 1843 C C . VAL B 1 97 ? -12.32 11.312 3.461 1 98.69 97 VAL B C 1
ATOM 1845 O O . VAL B 1 97 ? -12.523 12.5 3.174 1 98.69 97 VAL B O 1
ATOM 1848 N N . SER B 1 98 ? -11.984 10.852 4.699 1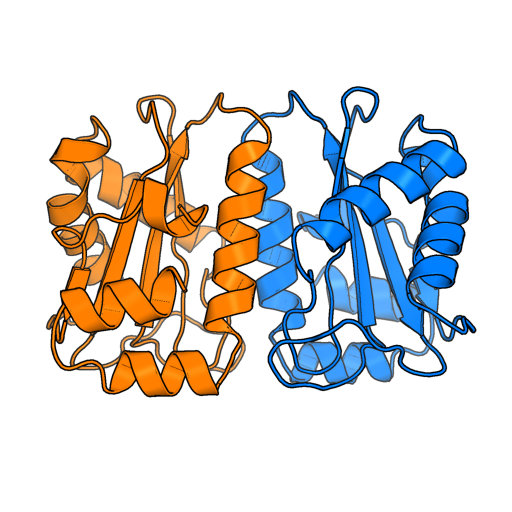 98.69 98 SER B N 1
ATOM 1849 C CA . SER B 1 98 ? -11.812 11.805 5.789 1 98.69 98 SER B CA 1
ATOM 1850 C C . SER B 1 98 ? -10.469 11.617 6.48 1 98.69 98 SER B C 1
ATOM 1852 O O . SER B 1 98 ? -10.016 12.484 7.227 1 98.69 98 SER B O 1
ATOM 1854 N N . LEU B 1 99 ? -9.859 10.445 6.355 1 98.81 99 LEU B N 1
ATOM 1855 C CA . LEU B 1 99 ? -8.539 10.164 6.898 1 98.81 99 LEU B CA 1
ATOM 1856 C C . LEU B 1 99 ? -7.5 10.078 5.789 1 98.81 99 LEU B C 1
ATOM 1858 O O . LEU B 1 99 ? -7.586 9.219 4.91 1 98.81 99 LEU B O 1
ATOM 1862 N N . VAL B 1 100 ? -6.52 11.008 5.844 1 98.88 100 VAL B N 1
ATOM 1863 C CA . VAL B 1 100 ? -5.566 11.133 4.75 1 98.88 100 VAL B CA 1
ATOM 1864 C C . VAL B 1 100 ? -4.141 11.141 5.301 1 98.88 100 VAL B C 1
ATOM 1866 O O . VAL B 1 100 ? -3.826 11.914 6.211 1 98.88 100 VAL B O 1
ATOM 1869 N N . PHE B 1 101 ? -3.334 10.305 4.84 1 98.81 101 PHE B N 1
ATOM 1870 C CA . PHE B 1 101 ? -1.898 10.375 5.082 1 98.81 101 PHE B CA 1
ATOM 1871 C C . PHE B 1 101 ? -1.151 10.75 3.809 1 98.81 101 PHE B C 1
ATOM 1873 O O . PHE B 1 101 ? -1.097 9.961 2.861 1 98.81 101 PHE B O 1
ATOM 1880 N N . VAL B 1 102 ? -0.574 11.93 3.828 1 98.62 102 VAL B N 1
ATOM 1881 C CA . VAL B 1 102 ? 0.206 12.398 2.689 1 98.62 102 VAL B CA 1
ATOM 1882 C C . VAL B 1 102 ? 1.663 11.977 2.848 1 98.62 102 VAL B C 1
ATOM 1884 O O . VAL B 1 102 ? 2.238 12.094 3.932 1 98.62 102 VAL B O 1
ATOM 1887 N N . LEU B 1 103 ? 2.275 11.492 1.76 1 96.56 103 LEU B N 1
ATOM 1888 C CA . LEU B 1 103 ? 3.645 10.992 1.793 1 96.56 103 LEU B CA 1
ATOM 1889 C C . LEU B 1 103 ? 4.453 11.531 0.618 1 96.56 103 LEU B C 1
ATOM 1891 O O . LEU B 1 103 ? 4.027 11.422 -0.535 1 96.56 103 LEU B O 1
ATOM 1895 N N . LEU B 1 104 ? 5.52 12.211 0.858 1 95.25 104 LEU B N 1
ATOM 1896 C CA . LEU B 1 104 ? 6.496 12.617 -0.147 1 95.25 104 LEU B CA 1
ATOM 1897 C C . LEU B 1 104 ? 7.789 11.828 -0.004 1 95.25 104 LEU B C 1
ATOM 1899 O O . LEU B 1 104 ? 8.344 11.719 1.095 1 95.25 104 LEU B O 1
ATOM 1903 N N . VAL B 1 105 ? 8.211 11.266 -1.114 1 92.69 105 VAL B N 1
ATOM 1904 C CA . VAL B 1 105 ? 9.406 10.43 -1.048 1 92.69 105 VAL B CA 1
ATOM 1905 C C . VAL B 1 105 ? 10.422 10.898 -2.084 1 92.69 105 VAL B C 1
ATOM 1907 O O . VAL B 1 105 ? 10.055 11.484 -3.105 1 92.69 105 VAL B O 1
ATOM 1910 N N . PRO B 1 106 ? 11.711 10.609 -1.822 1 89.75 106 PRO B N 1
ATOM 1911 C CA . PRO B 1 106 ? 12.734 10.961 -2.805 1 89.75 106 PRO B CA 1
ATOM 1912 C C . PRO B 1 106 ? 12.625 10.133 -4.086 1 89.75 106 PRO B C 1
ATOM 1914 O O . PRO B 1 106 ? 12.141 9 -4.059 1 89.75 106 PRO B O 1
ATOM 1917 N N . GLU B 1 107 ? 13.039 10.781 -5.219 1 82.62 107 GLU B N 1
ATOM 1918 C CA . GLU B 1 107 ? 13.062 10.078 -6.496 1 82.62 107 GLU B CA 1
ATOM 1919 C C . GLU B 1 107 ? 14.141 8.992 -6.512 1 82.62 107 GLU B C 1
ATOM 1921 O O . GLU B 1 107 ? 13.953 7.93 -7.098 1 82.62 107 GLU B O 1
ATOM 1926 N N . ASN B 1 108 ? 15.312 9.312 -6.047 1 72.25 108 ASN B N 1
ATOM 1927 C CA . ASN B 1 108 ? 16.469 8.43 -6.148 1 72.25 108 ASN B CA 1
ATOM 1928 C C . ASN B 1 108 ? 16.594 7.523 -4.922 1 72.25 108 ASN B C 1
ATOM 1930 O O . ASN B 1 108 ? 17.609 6.867 -4.734 1 72.25 108 ASN B O 1
ATOM 1934 N N . ALA B 1 109 ? 15.531 7.629 -4.133 1 59.5 109 ALA B N 1
ATOM 1935 C CA . ALA B 1 109 ? 15.82 6.934 -2.883 1 59.5 109 ALA B CA 1
ATOM 1936 C C . ALA B 1 109 ? 15.625 5.426 -3.037 1 59.5 109 ALA B C 1
ATOM 1938 O O . ALA B 1 109 ? 14.836 4.977 -3.873 1 59.5 109 ALA B O 1
ATOM 1939 N N . SER B 1 110 ? 16.453 4.707 -2.369 1 59.81 110 SER B N 1
ATOM 1940 C CA . SER B 1 110 ? 16.516 3.27 -2.125 1 59.81 110 SER B CA 1
ATOM 1941 C C . SER B 1 110 ? 15.148 2.699 -1.773 1 59.81 110 SER B C 1
ATOM 1943 O O . SER B 1 110 ? 14.18 3.447 -1.611 1 59.81 110 SER B O 1
ATOM 1945 N N . GLY B 1 111 ? 14.805 1.479 -1.815 1 63.56 111 GLY B N 1
ATOM 1946 C CA . GLY B 1 111 ? 13.703 0.58 -1.519 1 63.56 111 GLY B CA 1
ATOM 1947 C C . GLY B 1 111 ? 13.062 0.844 -0.169 1 63.56 111 GLY B C 1
ATOM 1948 O O . GLY B 1 111 ? 12.055 0.221 0.181 1 63.56 111 GLY B O 1
ATOM 1949 N N . GLU B 1 112 ? 13.461 1.844 0.529 1 70.88 112 GLU B N 1
ATOM 1950 C CA . GLU B 1 112 ? 12.969 2.035 1.889 1 70.88 112 GLU B CA 1
ATOM 1951 C C . GLU B 1 112 ? 11.57 2.652 1.886 1 70.88 112 GLU B C 1
ATOM 1953 O O . GLU B 1 112 ? 10.742 2.334 2.742 1 70.88 112 GLU B O 1
ATOM 1958 N N . HIS B 1 113 ? 11.133 3.26 0.848 1 84.56 113 HIS B N 1
ATOM 1959 C CA . HIS B 1 113 ? 9.867 3.988 0.855 1 84.56 113 HIS B CA 1
ATOM 1960 C C . HIS B 1 113 ? 8.695 3.055 0.587 1 84.56 113 HIS B C 1
ATOM 1962 O O . HIS B 1 113 ? 7.578 3.305 1.052 1 84.56 113 HIS B O 1
ATOM 1968 N N . LEU B 1 114 ? 9.047 2.01 0.002 1 89.69 114 LEU B N 1
ATOM 1969 C CA . LEU B 1 114 ? 8.047 0.965 -0.188 1 89.69 114 LEU B CA 1
ATOM 1970 C C . LEU B 1 114 ? 7.543 0.447 1.154 1 89.69 114 LEU B C 1
ATOM 1972 O O . LEU B 1 114 ? 6.34 0.25 1.336 1 89.69 114 LEU B O 1
ATOM 1976 N N . GLU B 1 115 ? 8.414 0.33 2.074 1 89.94 115 GLU B N 1
ATOM 1977 C CA . GLU B 1 115 ? 8.062 -0.186 3.395 1 89.94 115 GLU B CA 1
ATOM 1978 C C . GLU B 1 115 ? 7.16 0.786 4.145 1 89.94 115 GLU B C 1
ATOM 1980 O O . GLU B 1 115 ? 6.25 0.365 4.867 1 89.94 115 GLU B O 1
ATOM 1985 N N . VAL B 1 116 ? 7.414 1.966 3.941 1 91.75 116 VAL B N 1
ATOM 1986 C CA . VAL B 1 116 ? 6.602 2.984 4.598 1 91.75 116 VAL B CA 1
ATOM 1987 C C . VAL B 1 116 ? 5.184 2.955 4.031 1 91.75 116 VAL B C 1
ATOM 1989 O O . VAL B 1 116 ? 4.207 2.957 4.785 1 91.75 116 VAL B O 1
ATOM 1992 N N . LEU B 1 117 ? 5.113 2.957 2.723 1 94.31 117 LEU B N 1
ATOM 1993 C CA . LEU B 1 117 ? 3.799 2.92 2.088 1 94.31 117 LEU B CA 1
ATOM 1994 C C . LEU B 1 117 ? 3.033 1.665 2.49 1 94.31 117 LEU B C 1
ATOM 1996 O O . LEU B 1 117 ? 1.847 1.734 2.818 1 94.31 117 LEU B O 1
ATOM 2000 N N . SER B 1 118 ? 3.699 0.568 2.52 1 94.19 118 SER B N 1
ATOM 2001 C CA . SER B 1 118 ? 3.084 -0.696 2.914 1 94.19 118 SER B CA 1
ATOM 2002 C C . SER B 1 118 ? 2.59 -0.645 4.355 1 94.19 118 SER B C 1
ATOM 2004 O O . SER B 1 118 ? 1.458 -1.041 4.641 1 94.19 118 SER B O 1
ATOM 2006 N N . ALA B 1 119 ? 3.4 -0.157 5.23 1 94.75 119 ALA B N 1
ATOM 2007 C CA . ALA B 1 119 ? 3.031 -0.058 6.641 1 94.75 119 ALA B CA 1
ATOM 2008 C C . ALA B 1 119 ? 1.803 0.828 6.824 1 94.75 119 ALA B C 1
ATOM 2010 O O . ALA B 1 119 ? 0.919 0.518 7.625 1 94.75 119 ALA B O 1
ATOM 2011 N N . LEU B 1 120 ? 1.777 1.847 6.074 1 96.94 120 LEU B N 1
ATOM 2012 C CA . LEU B 1 120 ? 0.646 2.764 6.145 1 96.94 120 LEU B CA 1
ATOM 2013 C C . LEU B 1 120 ? -0.628 2.096 5.641 1 96.94 120 LEU B C 1
ATOM 2015 O O . LEU B 1 120 ? -1.684 2.203 6.27 1 96.94 120 LEU B O 1
ATOM 2019 N N . ALA B 1 121 ? -0.523 1.441 4.523 1 97.06 121 ALA B N 1
ATOM 2020 C CA . ALA B 1 121 ? -1.685 0.761 3.957 1 97.06 121 ALA B CA 1
ATOM 2021 C C . ALA B 1 121 ? -2.236 -0.282 4.926 1 97.06 121 ALA B C 1
ATOM 2023 O O . ALA B 1 121 ? -3.447 -0.35 5.148 1 97.06 121 ALA B O 1
ATOM 2024 N N . ILE B 1 122 ? -1.377 -0.992 5.523 1 96.69 122 ILE B N 1
ATOM 2025 C CA . ILE B 1 122 ? -1.77 -2.025 6.473 1 96.69 122 ILE B CA 1
ATOM 2026 C C . ILE B 1 122 ? -2.426 -1.38 7.695 1 96.69 122 ILE B C 1
ATOM 2028 O O . ILE B 1 122 ? -3.512 -1.789 8.109 1 96.69 122 ILE B O 1
ATOM 2032 N N . LYS B 1 123 ? -1.821 -0.384 8.219 1 96.94 123 LYS B N 1
ATOM 2033 C CA . LYS B 1 123 ? -2.318 0.284 9.414 1 96.94 123 LYS B CA 1
ATOM 2034 C C . LYS B 1 123 ? -3.699 0.887 9.172 1 96.94 123 LYS B C 1
ATOM 2036 O O . LYS B 1 123 ? -4.605 0.72 9.992 1 96.94 123 LYS B O 1
ATOM 2041 N N . LEU B 1 124 ? -3.887 1.444 8.039 1 97.31 124 LEU B N 1
ATOM 2042 C CA . LEU B 1 124 ? -5.121 2.172 7.766 1 97.31 124 LEU B CA 1
ATOM 2043 C C . LEU B 1 124 ? -6.207 1.23 7.258 1 97.31 124 LEU B C 1
ATOM 2045 O O . LEU B 1 124 ? -7.375 1.612 7.176 1 97.31 124 LEU B O 1
ATOM 2049 N N . SER B 1 125 ? -5.785 0.096 6.934 1 95.31 125 SER B N 1
ATOM 2050 C CA . SER B 1 125 ? -6.785 -0.901 6.566 1 95.31 125 SER B CA 1
ATOM 2051 C C . SER B 1 125 ? -7.457 -1.491 7.801 1 95.31 125 SER B C 1
ATOM 2053 O O . SER B 1 125 ? -8.492 -2.15 7.695 1 95.31 125 SER B O 1
ATOM 2055 N N . ASP B 1 126 ? -6.895 -1.304 8.938 1 96.06 126 ASP B N 1
ATOM 2056 C CA . ASP B 1 126 ? -7.426 -1.833 10.188 1 96.06 126 ASP B CA 1
ATOM 2057 C C . ASP B 1 126 ? -8.594 -0.989 10.688 1 96.06 126 ASP B C 1
ATOM 2059 O O . ASP B 1 126 ? -8.414 0.179 11.047 1 96.06 126 ASP B O 1
ATOM 2063 N N . LYS B 1 127 ? -9.703 -1.574 10.82 1 96.62 127 LYS B N 1
ATOM 2064 C CA . LYS B 1 127 ? -10.914 -0.869 11.234 1 96.62 127 LYS B CA 1
ATOM 2065 C C . LYS B 1 127 ? -10.727 -0.224 12.609 1 96.62 127 LYS B C 1
ATOM 2067 O O . LYS B 1 127 ? -11.148 0.915 12.82 1 96.62 127 LYS B O 1
ATOM 2072 N N . ALA B 1 128 ? -10.156 -0.948 13.484 1 97.19 128 ALA B N 1
ATOM 2073 C CA . ALA B 1 128 ? -9.961 -0.42 14.828 1 97.19 128 ALA B CA 1
ATOM 2074 C C . ALA B 1 128 ? -9.078 0.825 14.812 1 97.19 128 ALA B C 1
ATOM 2076 O O . ALA B 1 128 ? -9.352 1.799 15.516 1 97.19 128 ALA B O 1
ATOM 2077 N N . VAL B 1 129 ? -8.078 0.795 13.992 1 98 129 VAL B N 1
ATOM 2078 C CA . VAL B 1 129 ? -7.18 1.938 13.867 1 98 129 VAL B CA 1
ATOM 2079 C C . VAL B 1 129 ? -7.934 3.131 13.289 1 98 129 VAL B C 1
ATOM 2081 O O . VAL B 1 129 ? -7.828 4.25 13.797 1 98 129 VAL B O 1
ATOM 2084 N N . ARG B 1 130 ? -8.734 2.904 12.281 1 98.12 130 ARG B N 1
ATOM 2085 C CA . ARG B 1 130 ? -9.5 3.982 11.664 1 98.12 130 ARG B CA 1
ATOM 2086 C C . ARG B 1 130 ? -10.453 4.617 12.68 1 98.12 130 ARG B C 1
ATOM 2088 O O . ARG B 1 130 ? -10.555 5.844 12.758 1 98.12 130 ARG B O 1
ATOM 2095 N N . GLU B 1 131 ? -11.086 3.787 13.438 1 98.44 131 GLU B N 1
ATOM 2096 C CA . GLU B 1 131 ? -12.023 4.285 14.438 1 98.44 131 GLU B CA 1
ATOM 2097 C C . GLU B 1 131 ? -11.312 5.113 15.5 1 98.44 131 GLU B C 1
ATOM 2099 O O . GLU B 1 131 ? -11.82 6.156 15.922 1 98.44 131 GLU B O 1
ATOM 2104 N N . GLN B 1 132 ? -10.18 4.66 15.875 1 98.69 132 GLN B N 1
ATOM 2105 C CA . GLN B 1 132 ? -9.398 5.406 16.859 1 98.69 132 GLN B CA 1
ATOM 2106 C C . GLN B 1 132 ? -8.93 6.742 16.281 1 98.69 132 GLN B C 1
ATOM 2108 O O . GLN B 1 132 ? -8.945 7.758 16.984 1 98.69 132 GLN B O 1
ATOM 2113 N N . LEU B 1 133 ? -8.57 6.73 15.07 1 98.81 133 LEU B N 1
ATOM 2114 C CA . LEU B 1 133 ? -8.102 7.957 14.43 1 98.81 133 LEU B CA 1
ATOM 2115 C C . LEU B 1 133 ? -9.242 8.953 14.273 1 98.81 133 LEU B C 1
ATOM 2117 O O . LEU B 1 133 ? -9.047 10.156 14.445 1 98.81 133 LEU B O 1
ATOM 2121 N N . TRP B 1 134 ? -10.383 8.43 13.93 1 97.94 134 TRP B N 1
ATOM 2122 C CA . TRP B 1 134 ? -11.562 9.289 13.82 1 97.94 134 TRP B CA 1
ATOM 2123 C C . TRP B 1 134 ? -11.883 9.953 15.156 1 97.94 134 TRP B C 1
ATOM 2125 O O . TRP B 1 134 ? -12.344 11.094 15.195 1 97.94 134 TRP B O 1
ATOM 2135 N N . ALA B 1 135 ? -11.508 9.281 16.219 1 98.06 135 ALA B N 1
ATOM 2136 C CA . ALA B 1 135 ? -11.906 9.734 17.547 1 98.06 135 ALA B CA 1
ATOM 2137 C C . ALA B 1 135 ? -10.758 10.453 18.25 1 98.06 135 ALA B C 1
ATOM 2139 O O . ALA B 1 135 ? -10.922 10.961 19.359 1 98.06 135 ALA B O 1
ATOM 2140 N N . ALA B 1 136 ? -9.648 10.461 17.641 1 98.62 136 ALA B N 1
ATOM 2141 C CA . ALA B 1 136 ? -8.477 11.039 18.297 1 98.62 136 ALA B CA 1
ATOM 2142 C C . ALA B 1 136 ? -8.758 12.469 18.766 1 98.62 136 ALA B C 1
ATOM 2144 O O . ALA B 1 136 ? -9.305 13.281 18.016 1 98.62 136 ALA B O 1
ATOM 2145 N N . GLU B 1 137 ? -8.312 12.789 19.938 1 98.31 137 GLU B N 1
ATOM 2146 C CA . GLU B 1 137 ? -8.695 14.047 20.562 1 98.31 137 GLU B CA 1
ATOM 2147 C C . GLU B 1 137 ? -7.695 15.156 20.234 1 98.31 137 GLU B C 1
ATOM 2149 O O . GLU B 1 137 ? -7.996 16.344 20.391 1 98.31 137 GLU B O 1
ATOM 2154 N N . ASN B 1 138 ? -6.543 14.75 19.984 1 98.62 138 ASN B N 1
ATOM 2155 C CA . ASN B 1 138 ? -5.5 15.711 19.625 1 98.62 138 ASN B CA 1
ATOM 2156 C C . ASN B 1 138 ? -4.418 15.062 18.766 1 98.62 138 ASN B C 1
ATOM 2158 O O . ASN B 1 138 ? -4.457 13.859 18.516 1 98.62 138 ASN B O 1
ATOM 2162 N N . ALA B 1 139 ? -3.504 15.875 18.344 1 98.69 139 ALA B N 1
ATOM 2163 C CA . ALA B 1 139 ? -2.453 15.438 17.422 1 98.69 139 ALA B CA 1
ATOM 2164 C C . ALA B 1 139 ? -1.566 14.375 18.078 1 98.69 139 ALA B C 1
ATOM 2166 O O . ALA B 1 139 ? -1.146 13.422 17.422 1 98.69 139 ALA B O 1
ATOM 2167 N N . GLU B 1 140 ? -1.308 14.5 19.328 1 98.69 140 GLU B N 1
ATOM 2168 C CA . GLU B 1 140 ? -0.46 13.547 20.047 1 98.69 140 GLU B CA 1
ATOM 2169 C C . GLU B 1 140 ? -1.102 12.164 20.078 1 98.69 140 GLU B C 1
ATOM 2171 O O . GLU B 1 140 ? -0.421 11.148 19.906 1 98.69 140 GLU B O 1
ATOM 2176 N N . ALA B 1 141 ? -2.42 12.156 20.297 1 98.75 141 ALA B N 1
ATOM 2177 C CA . ALA B 1 141 ? -3.148 10.891 20.312 1 98.75 141 ALA B CA 1
ATOM 2178 C C . ALA B 1 141 ? -3.115 10.211 18.953 1 98.75 141 ALA B C 1
ATOM 2180 O O . ALA B 1 141 ? -2.842 9.016 18.844 1 98.75 141 ALA B O 1
ATOM 2181 N N . ALA B 1 142 ? -3.375 10.977 17.953 1 98.81 142 ALA B N 1
ATOM 2182 C CA . ALA B 1 142 ? -3.332 10.438 16.594 1 98.81 142 ALA B CA 1
ATOM 2183 C C . ALA B 1 142 ? -1.941 9.898 16.266 1 98.81 142 ALA B C 1
ATOM 2185 O O . ALA B 1 142 ? -1.808 8.836 15.656 1 98.81 142 ALA B O 1
ATOM 2186 N N . HIS B 1 143 ? -0.917 10.656 16.703 1 98.69 143 HIS B N 1
ATOM 2187 C CA . HIS B 1 143 ? 0.462 10.242 16.484 1 98.69 143 HIS B CA 1
ATOM 2188 C C . HIS B 1 143 ? 0.74 8.883 17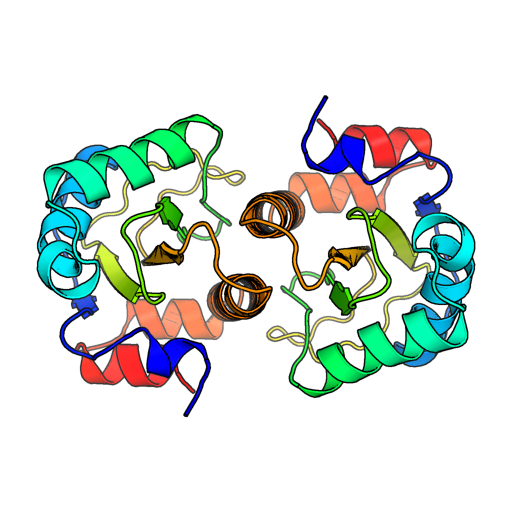.125 1 98.69 143 HIS B C 1
ATOM 2190 O O . HIS B 1 143 ? 1.338 8.008 16.5 1 98.69 143 HIS B O 1
ATOM 2196 N N . ARG B 1 144 ? 0.237 8.672 18.266 1 98.12 144 ARG B N 1
ATOM 2197 C CA . ARG B 1 144 ? 0.44 7.418 18.984 1 98.12 144 ARG B CA 1
ATOM 2198 C C . ARG B 1 144 ? -0.249 6.258 18.281 1 98.12 144 ARG B C 1
ATOM 2200 O O . ARG B 1 144 ? 0.312 5.168 18.172 1 98.12 144 ARG B O 1
ATOM 2207 N N . ILE B 1 145 ? -1.403 6.516 17.766 1 98.19 145 ILE B N 1
ATOM 2208 C CA . ILE B 1 145 ? -2.164 5.484 17.078 1 98.19 145 ILE B CA 1
ATOM 2209 C C . ILE B 1 145 ? -1.425 5.07 15.805 1 98.19 145 ILE B C 1
ATOM 2211 O O . ILE B 1 145 ? -1.298 3.877 15.516 1 98.19 145 ILE B O 1
ATOM 2215 N N . LEU B 1 146 ? -0.869 6.055 15.086 1 98.06 146 LEU B N 1
ATOM 2216 C CA . LEU B 1 146 ? -0.251 5.809 13.789 1 98.06 146 LEU B CA 1
ATOM 2217 C C . LEU B 1 146 ? 1.129 5.18 13.953 1 98.06 146 LEU B C 1
ATOM 2219 O O . LEU B 1 146 ? 1.65 4.562 13.023 1 98.06 146 LEU B O 1
ATOM 2223 N N . THR B 1 147 ? 1.797 5.359 15.094 1 96.5 147 THR B N 1
ATOM 2224 C CA . THR B 1 147 ? 3.184 4.926 15.242 1 96.5 147 THR B CA 1
ATOM 2225 C C . THR B 1 147 ? 3.279 3.734 16.188 1 96.5 147 THR B C 1
ATOM 2227 O O . THR B 1 147 ? 4.375 3.227 16.453 1 96.5 147 THR B O 1
ATOM 2230 N N . ALA B 1 148 ? 2.18 3.285 16.734 1 88.69 148 ALA B N 1
ATOM 2231 C CA . ALA B 1 148 ? 2.164 2.129 17.625 1 88.69 148 ALA B CA 1
ATOM 2232 C C . ALA B 1 148 ? 2.379 0.834 16.844 1 88.69 148 ALA B C 1
ATOM 2234 O O . ALA B 1 148 ? 2.027 0.745 15.672 1 88.69 148 ALA B O 1
#

Sequence (296 aa):
MSLIGNILPVSHIVLDLEVSSKKRLFEEAGLLLESESDLSRAAVFECLFAREKLGTTALGHGVAIPHGRHAEVQAATGAFIRLKEAVDFDAPDGEPVSLVFVLLVPENASGEHLEVLSALAIKLSDKAVREQLWAAENAEAAHRILTAMSLIGNILPVSHIVLDLEVSSKKRLFEEAGLLLESESDLSRAAVFECLFAREKLGTTALGHGVAIPHGRHAEVQAATGAFIRLKEAVDFDAPDGEPVSLVFVLLVPENASGEHLEVLSALAIKLSDKAVREQLWAAENAEAAHRILTA

pLDDT: mean 94.44, std 7.54, range [51.19, 98.94]

Radius of gyration: 18.43 Å; Cα contacts (8 Å, |Δi|>4): 639; chains: 2; bounding box: 37×51×41 Å

Secondary structure (DSSP, 8-state):
--TTGGG--GGGEEEEE--SSHHHHHHHHHHHHHHHHTS-HHHHHHHHHHHHHTS--EEETTEE--EEEETT--S-EEEEEEEEEEE----TT---EEEEEEEEEESS--THHHHHHHHHHHHHH-HHHHHHHHH--SHHHHHHHHH-/--TTGGG--GGGEEEEE--SSHHHHHHHHHHHHHHHHTS-HHHHHHHHHHHHHTS--EEETTEE--EEEETT--S-EEEEEEEEEEE----TT---EEEEEEEEEESS--THHHHHHHHHHHHHH-HHHHHHHHH--SHHHHHHHHH-

Solvent-accessible surface area (backbone atoms only — not comparable to full-atom values): 14995 Å² total; per-residue (Å²): 131,38,73,53,43,78,27,41,56,54,90,34,41,43,74,58,40,84,54,89,36,56,67,52,45,36,48,52,48,7,68,68,40,22,84,70,32,70,35,53,37,66,52,43,24,50,39,37,51,56,44,43,70,79,41,58,46,25,40,34,93,22,30,30,48,49,43,28,66,35,79,65,22,82,48,57,36,39,33,40,40,32,36,62,52,60,30,71,46,76,16,78,71,68,43,44,30,30,40,36,39,40,39,41,32,25,31,81,40,55,55,64,58,46,55,44,53,51,52,48,51,30,51,64,50,20,65,68,50,45,53,48,53,74,61,40,86,44,42,66,52,36,44,48,64,68,37,104,132,39,75,52,43,78,27,42,57,56,89,34,39,44,74,56,41,83,53,89,35,56,67,51,45,37,49,51,48,6,67,68,38,22,82,71,32,70,36,53,36,67,52,42,23,51,38,36,50,56,45,44,70,80,42,60,45,26,40,35,93,23,28,30,48,50,43,28,68,34,80,66,22,82,50,58,36,39,33,40,38,30,36,61,52,60,30,69,48,76,17,76,71,69,45,43,30,29,42,36,39,39,37,41,32,25,31,82,39,55,54,63,58,45,54,44,53,50,52,49,52,30,50,64,50,21,64,68,49,45,53,49,54,74,62,38,87,46,42,65,52,38,44,48,66,70,39,103

Foldseek 3Di:
DFLQLVAEDLQQEEEADEDAAPLVVQLVNLVSCCVPQVHHSVRSSCFQVVVLVVHFQAADPQEGEREGEDQSGPAKHKHWYFHNDFYCRVHPVRDGHGTYMYIYHYPPDDPSVVVVVVLQSVLCVDPVLVVQCNVPPGSVSNSVSSRD/DFLQLVAEDLQQEEEADEDDAPLVVQLVNLVSCCVPFVHHSVRSSCFQVVVLVVHFQAADPQEGEREGEDQSGPAKHKHWYFHNDFYFRVHPVRDGHGTYMYIYHYPPDDPSVVVVVVLQSVLCVDPVLVVQCNVPDGSVSNSVSSRD